Protein 1HPG (pdb70)

B-factor: mean 8.31, std 6.78, range [2.0, 54.05]

Radius of gyration: 14.54 Å; Cα contacts (8 Å, |Δi|>4): 660; chains: 2; bounding box: 40×33×36 Å

CATH classification: 2.40.10.10 (+1 more: 2.40.10.10)

Solvent-accessible surface area: 7205 Å² total; per-residue (Å²): 42,52,0,0,8,24,0,53,6,56,86,44,87,6,0,1,0,5,5,0,23,73,90,78,42,72,18,0,0,0,0,0,24,0,0,65,90,13,45,73,0,11,56,58,98,80,31,97,65,20,0,44,87,83,16,53,30,23,46,73,28,0,23,0,3,0,87,20,67,74,78,49,86,22,59,9,20,0,34,42,70,107,86,63,62,47,83,4,76,50,34,40,86,8,89,92,52,48,77,3,91,0,0,0,22,52,43,108,47,31,67,14,57,1,72,32,62,110,23,67,2,110,11,88,110,15,50,0,105,47,0,5,88,4,48,0,12,9,34,48,12,0,0,0,0,0,0,2,23,46,45,43,0,1,0,0,0,0,0,3,75,40,57,92,72,124,72,14,23,0,0,0,0,8,0,42,54,0,16,87,54,40,54,6,86,21,65,66,52,52,34

Nearest PDB structures (foldseek):
  1hpg-assembly1_A  TM=1.005E+00  e=2.442E-34  Streptomyces griseus
  2ea3-assembly1_A  TM=9.337E-01  e=2.645E-15  Cellulomonas bogoriensis
  2pfe-assembly1_A  TM=9.158E-01  e=1.586E-15  Thermobifida fusca YX
  2oua-assembly2_B  TM=9.294E-01  e=1.108E-14  Nocardiopsis alba
  5mrs-assembly2_B  TM=9.045E-01  e=1.227E-14  Lysobacter sp. XL1

InterPro domains:
  IPR001254 Serine proteases, trypsin domain [PF00089] (8-179)
  IPR001316 Peptidase S1A, streptogrisin [PR00861] (27-41)
  IPR001316 Peptidase S1A, streptogrisin [PR00861] (88-108)
  IPR001316 Peptidase S1A, streptogrisin [PR00861] (109-126)
  IPR001316 Peptidase S1A, streptogrisin [PR00861] (128-151)
  IPR001316 Peptidase S1A, streptogrisin [PR00861] (152-166)
  IPR009003 Peptidase S1, PA clan [SSF50494] (3-183)
  IPR018114 Serine proteases, trypsin family, histidine active site [PS00134] (29-34)
  IPR033116 Serine proteases, trypsin family, serine active site [PS00135] (137-148)

Structure (mmCIF, N/CA/C/O backbone):
data_1HPG
#
_entry.id   1HPG
#
_cell.length_a   77.260
_cell.length_b   36.290
_cell.length_c   51.220
_cell.angle_alpha   90.00
_cell.angle_beta   101.80
_cell.angle_gamma   90.00
#
_symmetry.space_group_name_H-M   'C 1 2 1'
#
loop_
_entity.id
_entity.type
_entity.pdbx_description
1 polymer 'Glutamic acid specific protease'
2 polymer 'BOC-ALA-ALA-PRO-GLU PEPTIDE'
3 water water
#
loop_
_atom_site.group_PDB
_atom_site.id
_atom_site.type_symbol
_atom_site.label_atom_id
_atom_site.label_alt_id
_atom_site.label_comp_id
_atom_site.label_asym_id
_atom_site.label_entity_id
_atom_site.label_seq_id
_atom_site.pdbx_PDB_ins_code
_atom_site.Cartn_x
_atom_site.Cartn_y
_atom_site.Cartn_z
_atom_site.occupancy
_atom_site.B_iso_or_equiv
_atom_site.auth_seq_id
_atom_site.auth_comp_id
_atom_site.auth_asym_id
_atom_site.auth_atom_id
_atom_site.pdbx_PDB_model_num
ATOM 1 N N . VAL A 1 1 ? 11.920 -3.306 15.508 1.00 6.12 16 VAL A N 1
ATOM 2 C CA . VAL A 1 1 ? 12.732 -3.846 14.411 1.00 5.55 16 VAL A CA 1
ATOM 3 C C . VAL A 1 1 ? 13.916 -4.373 15.184 1.00 5.60 16 VAL A C 1
ATOM 4 O O . VAL A 1 1 ? 14.180 -3.924 16.309 1.00 7.77 16 VAL A O 1
ATOM 11 N N . LEU A 1 2 ? 14.545 -5.401 14.692 1.00 5.32 17 LEU A N 1
ATOM 12 C CA . LEU A 1 2 ? 15.718 -5.926 15.336 1.00 5.24 17 LEU A CA 1
ATOM 13 C C . LEU A 1 2 ? 16.872 -5.262 14.637 1.00 5.86 17 LEU A C 1
ATOM 14 O O . LEU A 1 2 ? 16.750 -4.671 13.539 1.00 3.79 17 LEU A O 1
ATOM 19 N N . GLY A 1 3 ? 18.007 -5.344 15.305 1.00 5.68 18 GLY A N 1
ATOM 20 C CA . GLY A 1 3 ? 19.215 -4.809 14.704 1.00 5.12 18 GLY A CA 1
ATOM 21 C C . GLY A 1 3 ? 19.472 -5.502 13.364 1.00 3.40 18 GLY A C 1
ATOM 22 O O . GLY A 1 3 ? 19.198 -6.697 13.272 1.00 4.51 18 GLY A O 1
ATOM 23 N N . GLY A 1 4 ? 19.899 -4.785 12.336 1.00 2.93 19 GLY A N 1
ATOM 24 C CA . GLY A 1 4 ? 20.127 -5.361 11.024 1.00 4.30 19 GLY A CA 1
ATOM 25 C C . GLY A 1 4 ? 18.829 -5.396 10.220 1.00 4.64 19 GLY A C 1
ATOM 26 O O . GLY A 1 4 ? 18.879 -5.682 9.015 1.00 5.59 19 GLY A O 1
ATOM 27 N N . GLY A 1 5 ? 17.676 -5.093 10.815 1.00 5.08 29 GLY A N 1
ATOM 28 C CA . GLY A 1 5 ? 16.391 -5.130 10.147 1.00 4.68 29 GLY A CA 1
ATOM 29 C C . GLY A 1 5 ? 16.103 -3.914 9.291 1.00 4.70 29 GLY A C 1
ATOM 30 O O . GLY A 1 5 ? 16.631 -2.821 9.522 1.00 3.41 29 GLY A O 1
ATOM 31 N N . ALA A 1 6 ? 15.244 -4.092 8.270 1.00 4.39 30 ALA A N 1
ATOM 32 C CA . ALA A 1 6 ? 14.888 -2.990 7.394 1.00 5.09 30 ALA A CA 1
ATOM 33 C C . ALA A 1 6 ? 14.065 -1.878 8.008 1.00 4.57 30 ALA A C 1
ATOM 34 O O . ALA A 1 6 ? 13.185 -2.154 8.822 1.00 3.70 30 ALA A O 1
ATOM 36 N N . ILE A 1 7 ? 14.324 -0.632 7.663 1.00 3.18 31 ILE A N 1
ATOM 37 C CA . ILE A 1 7 ? 13.491 0.477 8.104 1.00 3.22 31 ILE A CA 1
ATOM 38 C C . ILE A 1 7 ? 13.267 1.309 6.829 1.00 4.70 31 ILE A C 1
ATOM 39 O O . ILE A 1 7 ? 14.098 1.315 5.888 1.00 3.05 31 ILE A O 1
ATOM 44 N N . TYR A 1 8 ? 12.142 2.017 6.757 1.00 2.53 32 TYR A N 1
ATOM 45 C CA . TYR A 1 8 ? 11.758 2.767 5.556 1.00 5.02 32 TYR A CA 1
ATOM 46 C C . TYR A 1 8 ? 11.343 4.177 5.889 1.00 6.35 32 TYR A C 1
ATOM 47 O O . TYR A 1 8 ? 10.621 4.386 6.875 1.00 7.49 32 TYR A O 1
ATOM 56 N N . GLY A 1 9 ? 11.829 5.171 5.164 1.00 3.74 33 GLY A N 1
ATOM 57 C CA . GLY A 1 9 ? 11.484 6.560 5.389 1.00 6.82 33 GLY A CA 1
ATOM 58 C C . GLY A 1 9 ? 11.864 7.308 4.131 1.00 8.79 33 GLY A C 1
ATOM 59 O O . GLY A 1 9 ? 12.819 6.926 3.441 1.00 9.20 33 GLY A O 1
ATOM 60 N N . GLY A 1 10 ? 11.111 8.354 3.793 1.00 10.03 34 GLY A N 1
ATOM 61 C CA . GLY A 1 10 ? 11.378 9.142 2.586 1.00 12.44 34 GLY A CA 1
ATOM 62 C C . GLY A 1 10 ? 11.295 8.310 1.296 1.00 14.19 34 GLY A C 1
ATOM 63 O O . GLY A 1 10 ? 11.746 8.706 0.216 1.00 15.53 34 GLY A O 1
ATOM 64 N N . GLY A 1 11 ? 10.616 7.163 1.340 1.00 13.22 39 GLY A N 1
ATOM 65 C CA . GLY A 1 11 ? 10.545 6.265 0.217 1.00 13.36 39 GLY A CA 1
ATOM 66 C C . GLY A 1 11 ? 11.836 5.494 -0.016 1.00 12.73 39 GLY A C 1
ATOM 67 O O . GLY A 1 11 ? 11.987 4.955 -1.111 1.00 13.22 39 GLY A O 1
ATOM 68 N N . SER A 1 12 ? 12.736 5.422 0.950 1.00 11.68 40 SER A N 1
ATOM 69 C CA . SER A 1 12 ? 13.972 4.677 0.865 1.00 11.41 40 SER A CA 1
ATOM 70 C C . SER A 1 12 ? 14.020 3.624 1.958 1.00 10.11 40 SER A C 1
ATOM 71 O O . SER A 1 12 ? 13.390 3.766 3.009 1.00 11.80 40 SER A O 1
ATOM 74 N N . ARG A 1 13 ? 14.812 2.582 1.699 1.00 8.30 41 ARG A N 1
ATOM 75 C CA . ARG A 1 13 ? 15.079 1.546 2.661 1.00 6.98 41 ARG A CA 1
ATOM 76 C C . ARG A 1 13 ? 16.454 1.722 3.292 1.00 6.09 41 ARG A C 1
ATOM 77 O O . ARG A 1 13 ? 17.445 1.891 2.598 1.00 8.37 41 ARG A O 1
ATOM 85 N N . CYS A 1 14 ? 16.517 1.697 4.611 1.00 5.05 42 CYS A N 1
ATOM 86 C CA . CYS A 1 14 ? 17.792 1.598 5.309 1.00 4.25 42 CYS A CA 1
ATOM 87 C C . CYS A 1 14 ? 17.704 0.405 6.256 1.00 4.80 42 CYS A C 1
ATOM 88 O O . CYS A 1 14 ? 16.775 -0.405 6.178 1.00 3.30 42 CYS A O 1
ATOM 91 N N . SER A 1 15 ? 18.613 0.261 7.234 1.00 3.38 43 SER A N 1
ATOM 92 C CA . SER A 1 15 ? 18.606 -0.814 8.218 1.00 2.30 43 SER A CA 1
ATOM 93 C C . SER A 1 15 ? 18.854 -0.172 9.576 1.00 2.37 43 SER A C 1
ATOM 94 O O . SER A 1 15 ? 19.415 0.929 9.654 1.00 2.00 43 SER A O 1
ATOM 97 N N . ALA A 1 16 ? 18.313 -0.787 10.633 1.00 2.00 44 ALA A N 1
ATOM 98 C CA . ALA A 1 16 ? 18.582 -0.342 12.003 1.00 2.00 44 ALA A CA 1
ATOM 99 C C . ALA A 1 16 ? 19.868 -1.026 12.498 1.00 2.00 44 ALA A C 1
ATOM 100 O O . ALA A 1 16 ? 20.190 -2.115 12.008 1.00 3.63 44 ALA A O 1
ATOM 102 N N . ALA A 1 17 ? 20.597 -0.398 13.423 1.00 2.00 45 ALA A N 1
ATOM 103 C CA . ALA A 1 17 ? 21.798 -0.981 14.008 1.00 2.00 45 ALA A CA 1
ATOM 104 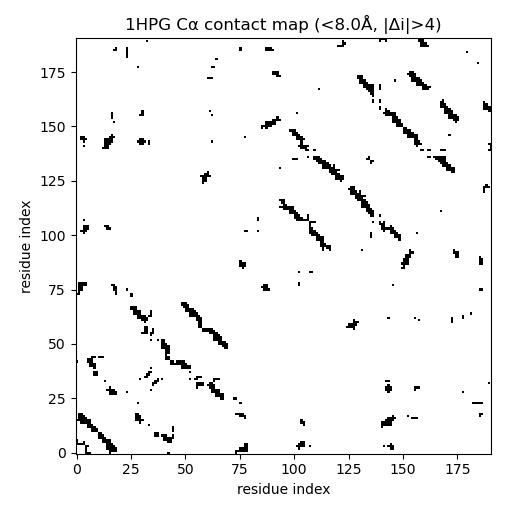C C . ALA A 1 17 ? 21.461 -1.702 15.291 1.00 2.00 45 ALA A C 1
ATOM 105 O O . ALA A 1 17 ? 21.527 -2.934 15.319 1.00 2.84 45 ALA A O 1
ATOM 107 N N . PHE A 1 18 ? 21.056 -0.986 16.339 1.00 2.00 46 PHE A N 1
ATOM 108 C CA . PHE A 1 18 ? 20.847 -1.603 17.635 1.00 2.05 46 PHE A CA 1
ATOM 109 C C . PHE A 1 18 ? 19.693 -0.871 18.318 1.00 2.00 46 PHE A C 1
ATOM 110 O O . PHE A 1 18 ? 19.563 0.337 18.162 1.00 3.54 46 PHE A O 1
ATOM 118 N N . ASN A 1 19 ? 18.899 -1.639 19.077 1.00 2.05 47 ASN A N 1
ATOM 119 C CA . ASN A 1 19 ? 17.927 -1.082 19.993 1.00 2.00 47 ASN A CA 1
ATOM 120 C C . ASN A 1 19 ? 18.670 -0.563 21.226 1.00 2.68 47 ASN A C 1
ATOM 121 O O . ASN A 1 19 ? 19.542 -1.250 21.777 1.00 4.17 47 ASN A O 1
ATOM 126 N N . VAL A 1 20 ? 18.346 0.629 21.681 1.00 2.00 48 VAL A N 1
ATOM 127 C CA . VAL A 1 20 ? 19.056 1.299 22.781 1.00 2.57 48 VAL A CA 1
ATOM 128 C C . VAL A 1 20 ? 18.020 1.876 23.732 1.00 3.86 48 VAL A C 1
ATOM 129 O O . VAL A 1 20 ? 16.829 1.912 23.388 1.00 2.39 48 VAL A O 1
ATOM 133 N N . THR A 1 21 A 18.424 2.332 24.920 1.00 4.55 48 THR A N 1
ATOM 134 C CA . THR A 1 21 A 17.495 2.809 25.947 1.00 4.82 48 THR A CA 1
ATOM 135 C C . THR A 1 21 A 18.135 3.910 26.775 1.00 3.89 48 THR A C 1
ATOM 136 O O . THR A 1 21 A 19.367 4.064 26.891 1.00 5.11 48 THR A O 1
ATOM 140 N N . LYS A 1 22 B 17.246 4.778 27.232 1.00 3.89 48 LYS A N 1
ATOM 141 C CA . LYS A 1 22 B 17.530 5.761 28.283 1.00 3.74 48 LYS A CA 1
ATOM 142 C C . LYS A 1 22 B 16.204 6.118 28.933 1.00 4.41 48 LYS A C 1
ATOM 143 O O . LYS A 1 22 B 15.142 6.045 28.306 1.00 4.47 48 LYS A O 1
ATOM 149 N N . GLY A 1 23 C 16.208 6.405 30.232 1.00 4.33 48 GLY A N 1
ATOM 150 C CA . GLY A 1 23 C 14.984 6.811 30.943 1.00 3.98 48 GLY A CA 1
ATOM 151 C C . GLY A 1 23 C 13.831 5.828 30.861 1.00 4.36 48 GLY A C 1
ATOM 152 O O . GLY A 1 23 C 12.673 6.234 30.930 1.00 3.65 48 GLY A O 1
ATOM 153 N N . GLY A 1 24 D 14.142 4.544 30.684 1.00 4.12 48 GLY A N 1
ATOM 154 C CA . GLY A 1 24 D 13.125 3.533 30.548 1.00 5.71 48 GLY A CA 1
ATOM 155 C C . GLY A 1 24 D 12.432 3.555 29.190 1.00 6.64 48 GLY A C 1
ATOM 156 O O . GLY A 1 24 D 11.468 2.805 29.062 1.00 9.11 48 GLY A O 1
ATOM 157 N N . ALA A 1 25 ? 12.854 4.377 28.209 1.00 5.87 49 ALA A N 1
ATOM 158 C CA . ALA A 1 25 ? 12.251 4.423 26.881 1.00 5.11 49 ALA A CA 1
ATOM 159 C C . ALA A 1 25 ? 13.137 3.704 25.867 1.00 5.15 49 ALA A C 1
ATOM 160 O O . ALA A 1 25 ? 14.350 3.552 26.104 1.00 2.46 49 ALA A O 1
ATOM 162 N N . ARG A 1 26 ? 12.581 3.272 24.732 1.00 4.31 50 ARG A N 1
ATOM 163 C CA . ARG A 1 26 ? 13.307 2.466 23.726 1.00 4.84 50 ARG A CA 1
ATOM 164 C C . ARG A 1 26 ? 13.548 3.273 22.486 1.00 3.70 50 ARG A C 1
ATOM 165 O O . ARG A 1 26 ? 12.699 4.050 22.044 1.00 2.28 50 ARG A O 1
ATOM 173 N N . TYR A 1 27 ? 14.732 3.134 21.882 1.00 3.07 51 TYR A N 1
ATOM 174 C CA . TYR A 1 27 ? 15.093 3.892 20.680 1.00 4.03 51 TYR A CA 1
ATOM 175 C C . TYR A 1 27 ? 15.875 2.947 19.787 1.00 3.30 51 TYR A C 1
ATOM 176 O O . TYR A 1 27 ? 16.274 1.873 20.243 1.00 2.00 51 TYR A O 1
ATOM 185 N N . PHE A 1 28 ? 16.107 3.234 18.520 1.00 2.86 52 PHE A N 1
ATOM 186 C CA . PHE A 1 28 ? 17.104 2.469 17.777 1.00 3.66 52 PHE A CA 1
ATOM 187 C C . PHE A 1 28 ? 18.024 3.497 17.114 1.00 3.16 52 PHE A C 1
ATOM 188 O O . PHE A 1 28 ? 17.648 4.649 16.827 1.00 2.44 52 PHE A O 1
ATOM 196 N N . VAL A 1 29 ? 19.302 3.154 17.031 1.00 2.35 53 VAL A N 1
ATOM 197 C CA . VAL A 1 29 ? 20.270 4.001 16.332 1.00 2.00 53 VAL A CA 1
ATOM 198 C C . VAL A 1 29 ? 20.476 3.420 14.906 1.00 2.10 53 VAL A C 1
ATOM 199 O O . VAL A 1 29 ? 20.263 2.217 14.682 1.00 3.00 53 VAL A O 1
ATOM 206 N N . THR A 1 30 ? 20.851 4.262 13.946 1.00 2.00 54 THR A N 1
ATOM 207 C CA . THR A 1 30 ? 21.014 3.913 12.529 1.00 2.00 54 THR A CA 1
ATOM 208 C C . THR A 1 30 ? 21.988 4.953 11.961 1.00 2.21 54 THR A C 1
ATOM 209 O O . THR A 1 30 ? 22.593 5.758 12.682 1.00 2.00 54 THR A O 1
ATOM 213 N N . ALA A 1 31 ? 22.188 4.932 10.635 1.00 2.00 55 ALA A N 1
ATOM 214 C CA . ALA A 1 31 ? 23.075 5.868 9.979 1.00 4.51 55 ALA A CA 1
ATOM 215 C C . ALA A 1 31 ? 22.476 7.274 9.864 1.00 4.13 55 ALA A C 1
ATOM 216 O O . ALA A 1 31 ? 21.304 7.446 9.517 1.00 2.76 55 ALA A O 1
ATOM 218 N N . GLY A 1 32 ? 23.309 8.303 10.069 1.00 2.88 56 GLY A N 1
ATOM 219 C CA . GLY A 1 32 ? 22.927 9.706 9.916 1.00 2.30 56 GLY A CA 1
ATOM 220 C C . GLY A 1 32 ? 22.507 10.048 8.512 1.00 2.43 56 GLY A C 1
ATOM 221 O O . GLY A 1 32 ? 21.594 10.824 8.321 1.00 4.49 56 GLY A O 1
ATOM 222 N N . HIS A 1 33 ? 23.110 9.446 7.485 1.00 3.90 57 HIS A N 1
ATOM 223 C CA . HIS A 1 33 ? 22.683 9.791 6.118 1.00 3.73 57 HIS A CA 1
ATOM 224 C C . HIS A 1 33 ? 21.283 9.189 5.888 1.00 4.32 57 HIS A C 1
ATOM 225 O O . HIS A 1 33 ? 20.638 9.600 4.941 1.00 4.00 57 HIS A O 1
ATOM 232 N N . CYS A 1 34 ? 20.834 8.199 6.690 1.00 2.54 58 CYS A N 1
ATOM 233 C CA . CYS A 1 34 ? 19.472 7.723 6.623 1.00 4.23 58 CYS A CA 1
ATOM 234 C C . CYS A 1 34 ? 18.570 8.677 7.421 1.00 3.52 58 CYS A C 1
ATOM 235 O O . CYS A 1 34 ? 17.622 9.203 6.830 1.00 4.36 58 CYS A O 1
ATOM 238 N N . THR A 1 35 ? 18.808 9.019 8.696 1.00 3.01 59 THR A N 1
ATOM 239 C CA . THR A 1 35 ? 17.874 9.897 9.420 1.00 3.82 59 THR A CA 1
ATOM 240 C C . THR A 1 35 ? 17.850 11.293 8.847 1.00 4.48 59 THR A C 1
ATOM 241 O O . THR A 1 35 ? 16.840 11.975 8.982 1.00 6.10 59 THR A O 1
ATOM 245 N N . ASN A 1 36 ? 18.893 11.774 8.154 1.00 3.32 62 ASN A N 1
ATOM 246 C CA . ASN A 1 36 ? 18.775 13.043 7.434 1.00 4.58 62 ASN A CA 1
ATOM 247 C C . ASN A 1 36 ? 17.613 13.076 6.435 1.00 4.59 62 ASN A C 1
ATOM 248 O O . ASN A 1 36 ? 17.121 14.166 6.150 1.00 6.88 62 ASN A O 1
ATOM 253 N N . ILE A 1 37 ? 17.148 11.946 5.872 1.00 4.60 63 ILE A N 1
ATOM 254 C CA . ILE A 1 37 ? 16.128 11.965 4.807 1.00 5.46 63 ILE A CA 1
ATOM 255 C C . ILE A 1 37 ? 14.708 12.137 5.335 1.00 7.31 63 ILE A C 1
ATOM 256 O O . ILE A 1 37 ? 13.873 12.725 4.606 1.00 8.16 63 ILE A O 1
ATOM 265 N N . SER A 1 38 ? 14.416 11.645 6.551 1.00 7.17 64 SER A N 1
ATOM 266 C CA . SER A 1 38 ? 13.045 11.647 7.057 1.00 9.70 64 SER A CA 1
ATOM 267 C C . SER A 1 38 ? 12.916 11.621 8.569 1.00 10.22 64 SER A C 1
ATOM 268 O O . SER A 1 38 ? 13.678 10.977 9.284 1.00 10.08 64 SER A O 1
ATOM 271 N N . ALA A 1 39 ? 11.833 12.267 9.010 1.00 10.55 65 ALA A N 1
ATOM 272 C CA . ALA A 1 39 ? 11.477 12.241 10.414 1.00 10.44 65 ALA A CA 1
ATOM 273 C C . ALA A 1 39 ? 10.687 11.005 10.796 1.00 10.95 65 ALA A C 1
ATOM 274 O O . ALA A 1 39 ? 10.786 10.571 11.934 1.00 12.44 65 ALA A O 1
ATOM 276 N N . ASN A 1 40 A 9.927 10.369 9.911 1.00 8.94 65 ASN A N 1
ATOM 277 C CA . ASN A 1 40 A 9.043 9.255 10.277 1.00 8.44 65 ASN A CA 1
ATOM 278 C C . ASN A 1 40 A 9.579 7.987 9.654 1.00 8.33 65 ASN A C 1
ATOM 279 O O . ASN A 1 40 A 10.012 7.997 8.491 1.00 10.63 65 ASN A O 1
ATOM 288 N N . TRP A 1 41 ? 9.607 6.864 10.366 1.00 5.84 66 TRP A N 1
ATOM 289 C CA . TRP A 1 41 ? 10.196 5.616 9.894 1.00 5.90 66 TRP A CA 1
ATOM 290 C C . TRP A 1 41 ? 9.210 4.497 10.151 1.00 5.68 66 TRP A C 1
ATOM 291 O O . TRP A 1 41 ? 8.586 4.465 11.218 1.00 5.51 66 TRP A O 1
ATOM 302 N N . SER A 1 42 ? 9.100 3.559 9.196 1.00 5.16 67 SER A N 1
ATOM 303 C CA . SER A 1 42 ? 8.156 2.446 9.201 1.00 6.77 67 SER A CA 1
ATOM 304 C C . SER A 1 42 ? 8.920 1.144 9.027 1.00 6.81 67 SER A C 1
ATOM 305 O O . SER A 1 42 ? 10.093 1.167 8.640 1.00 9.16 67 SER A O 1
ATOM 310 N N . ALA A 1 43 ? 8.355 -0.018 9.357 1.00 7.83 68 ALA A N 1
ATOM 311 C CA . ALA A 1 43 ? 9.074 -1.256 9.121 1.00 7.22 68 ALA A CA 1
ATOM 312 C C . ALA A 1 43 ? 8.689 -1.906 7.785 1.00 8.41 68 ALA A C 1
ATOM 313 O O . ALA A 1 43 ? 9.185 -2.996 7.498 1.00 8.73 68 ALA A O 1
ATOM 315 N N . SER A 1 44 ? 7.857 -1.322 6.914 1.00 7.78 78 SER A N 1
ATOM 316 C CA . SER A 1 44 ? 7.650 -1.797 5.546 1.00 7.82 78 SER A CA 1
ATOM 317 C C . SER A 1 44 ? 7.431 -0.531 4.728 1.00 7.71 78 SER A C 1
ATOM 318 O O . SER A 1 44 ? 7.170 0.533 5.309 1.00 7.93 78 SER A O 1
ATOM 321 N N A SER A 1 45 ? 7.587 -0.570 3.397 0.50 7.21 79 SER A N 1
ATOM 322 N N B SER A 1 45 ? 7.566 -0.648 3.407 0.50 8.10 79 SER A N 1
ATOM 323 C CA A SER A 1 45 ? 7.493 0.606 2.536 0.50 7.76 79 SER A CA 1
ATOM 324 C CA B SER A 1 45 ? 7.190 0.451 2.546 0.50 9.59 79 SER A CA 1
ATOM 325 C C A SER A 1 45 ? 6.315 1.564 2.749 0.50 8.32 79 SER A C 1
ATOM 326 C C B SER A 1 45 ? 5.677 0.588 2.694 0.50 9.87 79 SER A C 1
ATOM 327 O O A SER A 1 45 ? 6.515 2.780 2.767 0.50 8.46 79 SER A O 1
ATOM 328 O O B SER A 1 45 ? 4.908 -0.384 2.663 0.50 10.79 79 SER A O 1
ATOM 333 N N A GLY A 1 46 ? 5.089 1.050 2.892 0.50 9.55 80 GLY A N 1
ATOM 334 N N B GLY A 1 46 ? 5.250 1.825 2.940 0.50 9.77 80 GLY A N 1
ATOM 335 C CA A GLY A 1 46 ? 3.944 1.914 3.121 0.50 9.97 80 GLY A CA 1
ATOM 336 C CA B GLY A 1 46 ? 3.835 2.075 3.118 0.50 10.31 80 GLY A CA 1
ATOM 337 C C . GLY A 1 46 ? 3.278 1.511 4.421 1.00 10.41 80 GLY A C 1
ATOM 338 O O . GLY A 1 46 ? 2.055 1.542 4.565 1.00 9.57 80 GLY A O 1
ATOM 339 N N . GLY A 1 47 ? 4.072 1.077 5.401 1.00 10.90 81 GLY A N 1
ATOM 340 C CA . GLY A 1 47 ? 3.563 0.592 6.684 1.00 12.05 81 GLY A CA 1
ATOM 341 C C . GLY A 1 47 ? 3.321 1.733 7.669 1.00 12.11 81 GLY A C 1
ATOM 342 O O . GLY A 1 47 ? 3.569 2.907 7.376 1.00 13.67 81 GLY A O 1
ATOM 343 N N . SER A 1 48 ? 2.819 1.419 8.869 1.00 12.54 82 SER A N 1
ATOM 344 C CA . SER A 1 48 ? 2.529 2.473 9.848 1.00 11.84 82 SER A CA 1
ATOM 345 C C . SER A 1 48 ? 3.844 2.963 10.470 1.00 10.04 82 SER A C 1
ATOM 346 O O . SER A 1 48 ? 4.842 2.243 10.472 1.00 10.18 82 SER A O 1
ATOM 351 N N . VAL A 1 49 ? 3.910 4.178 10.984 1.00 9.64 84 VAL A N 1
ATOM 352 C CA . VAL A 1 49 ? 5.135 4.689 11.590 1.00 9.32 84 VAL A CA 1
ATOM 353 C C . VAL A 1 49 ? 5.402 3.957 12.923 1.00 9.65 84 VAL A C 1
ATOM 354 O O . VAL A 1 49 ? 4.534 3.849 13.805 1.00 10.06 84 VAL A O 1
ATOM 358 N N . VAL A 1 50 ? 6.613 3.411 13.043 1.00 6.80 85 VAL A N 1
ATOM 359 C CA . VAL A 1 50 ? 7.067 2.796 14.277 1.00 7.88 85 VAL A CA 1
ATOM 360 C C . VAL A 1 50 ? 7.875 3.783 15.130 1.00 6.17 85 VAL A C 1
ATOM 361 O O . VAL A 1 50 ? 7.966 3.611 16.365 1.00 5.29 85 VAL A O 1
ATOM 365 N N . GLY A 1 51 ? 8.512 4.809 14.552 1.00 4.63 86 GLY A N 1
ATOM 366 C CA . GLY A 1 51 ? 9.300 5.756 15.322 1.00 3.87 86 GLY A CA 1
ATOM 367 C C . GLY A 1 51 ? 9.531 7.059 14.579 1.00 3.87 86 GLY A C 1
ATOM 368 O O . GLY A 1 51 ? 9.345 7.140 13.362 1.00 3.63 86 GLY A O 1
ATOM 369 N N . VAL A 1 52 ? 9.965 8.064 15.328 1.00 3.78 87 VAL A N 1
ATOM 370 C CA . VAL A 1 52 ? 10.255 9.392 14.777 1.00 3.69 87 VAL A CA 1
ATOM 371 C C . VAL A 1 52 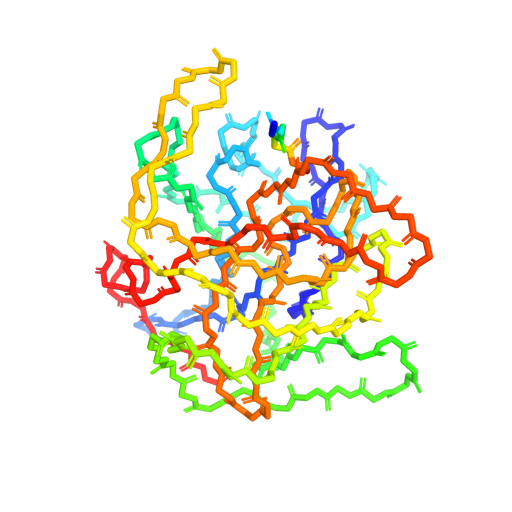? 11.713 9.727 15.164 1.00 3.83 87 VAL A C 1
ATOM 372 O O . VAL A 1 52 ? 12.229 9.333 16.226 1.00 4.43 87 VAL A O 1
ATOM 379 N N . ARG A 1 53 ? 12.392 10.414 14.243 1.00 2.72 88 ARG A N 1
ATOM 380 C CA . ARG A 1 53 ? 13.748 10.869 14.428 1.00 2.56 88 ARG A CA 1
ATOM 381 C C . ARG A 1 53 ? 13.880 11.817 15.625 1.00 4.13 88 ARG A C 1
ATOM 382 O O . ARG A 1 53 ? 13.069 12.727 15.769 1.00 5.74 88 ARG A O 1
ATOM 390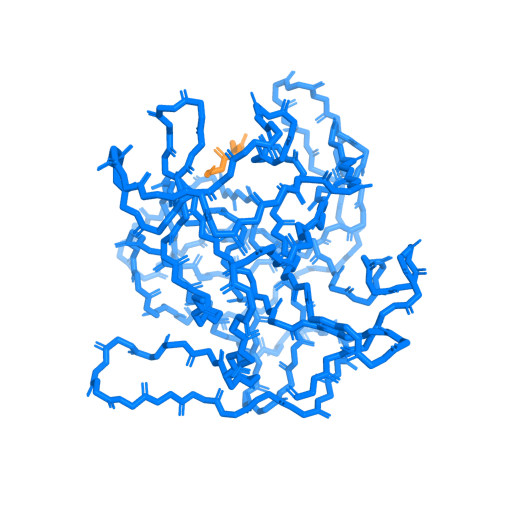 N N . GLU A 1 54 ? 14.911 11.598 16.457 1.00 5.17 89 GLU A N 1
ATOM 391 C CA . GLU A 1 54 ? 15.286 12.498 17.531 1.00 7.00 89 GLU A CA 1
ATOM 392 C C . GLU A 1 54 ? 16.646 13.137 17.326 1.00 6.73 89 GLU A C 1
ATOM 393 O O . GLU A 1 54 ? 16.965 14.098 18.031 1.00 8.25 89 GLU A O 1
ATOM 399 N N . GLY A 1 55 ? 17.479 12.649 16.413 1.00 5.42 90 GLY A N 1
ATOM 400 C CA . GLY A 1 55 ? 18.745 13.319 16.158 1.00 7.04 90 GLY A CA 1
ATOM 401 C C . GLY A 1 55 ? 19.426 12.710 14.960 1.00 5.47 90 GLY A C 1
ATOM 402 O O . GLY A 1 55 ? 19.128 11.553 14.604 1.00 5.76 90 GLY A O 1
ATOM 403 N N . THR A 1 56 ? 20.326 13.425 14.302 1.00 5.57 91 THR A N 1
ATOM 404 C CA . THR A 1 56 ? 21.006 12.920 13.126 1.00 5.20 91 THR A CA 1
ATOM 405 C C . THR A 1 56 ? 22.273 13.729 12.967 1.00 5.66 91 THR A C 1
ATOM 406 O O . THR A 1 56 ? 22.329 14.887 13.406 1.00 6.50 91 THR A O 1
ATOM 410 N N . SER A 1 57 ? 23.313 13.086 12.437 1.00 5.93 93 SER A N 1
ATOM 411 C CA . SER A 1 57 ? 24.555 13.741 12.173 1.00 6.39 93 SER A CA 1
ATOM 412 C C . SER A 1 57 ? 25.222 13.024 11.003 1.00 5.06 93 SER A C 1
ATOM 413 O O . SER A 1 57 ? 25.649 11.866 11.114 1.00 6.48 93 SER A O 1
ATOM 416 N N . PHE A 1 58 ? 25.267 13.729 9.878 1.00 4.70 94 PHE A N 1
ATOM 417 C CA . PHE A 1 58 ? 25.927 13.288 8.649 1.00 5.03 94 PHE A CA 1
ATOM 418 C C . PHE A 1 58 ? 26.055 14.512 7.730 1.00 6.93 94 PHE A C 1
ATOM 419 O O . PHE A 1 58 ? 25.047 15.229 7.599 1.00 7.29 94 PHE A O 1
ATOM 427 N N . PRO A 1 59 ? 27.195 14.807 7.067 1.00 6.93 99 PRO A N 1
ATOM 428 C CA . PRO A 1 59 ? 28.493 14.126 7.204 1.00 7.10 99 PRO A CA 1
ATOM 429 C C . PRO A 1 59 ? 29.219 14.458 8.527 1.00 7.19 99 PRO A C 1
ATOM 430 O O . PRO A 1 59 ? 28.549 14.777 9.503 1.00 7.85 99 PRO A O 1
ATOM 434 N N . THR A 1 60 ? 30.559 14.407 8.616 1.00 6.41 100 THR A N 1
ATOM 435 C CA . THR A 1 60 ? 31.402 14.578 9.807 1.00 7.37 100 THR A CA 1
ATOM 436 C C . THR A 1 60 ? 31.291 13.302 10.619 1.00 7.46 100 THR A C 1
ATOM 437 O O . THR A 1 60 ? 32.316 12.649 10.814 1.00 6.53 100 THR A O 1
ATOM 441 N N . ASN A 1 61 ? 30.097 12.887 11.020 1.00 7.91 101 ASN A N 1
ATOM 442 C CA . ASN A 1 61 ? 29.833 11.600 11.680 1.00 6.80 101 ASN A CA 1
ATOM 443 C C . ASN A 1 61 ? 28.864 10.897 10.762 1.00 5.71 101 ASN A C 1
ATOM 444 O O . ASN A 1 61 ? 28.53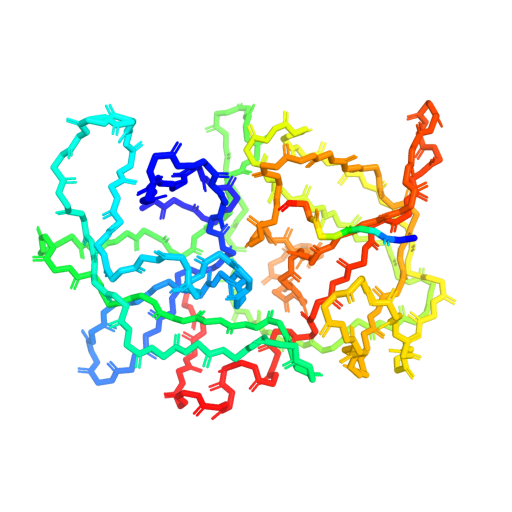5 11.427 9.701 1.00 6.21 101 ASN A O 1
ATOM 449 N N . ASP A 1 62 ? 28.440 9.680 11.079 1.00 4.40 102 ASP A N 1
ATOM 450 C CA . ASP A 1 62 ? 27.313 9.107 10.371 1.00 5.13 102 ASP A CA 1
ATOM 451 C C . ASP A 1 62 ? 26.458 8.324 11.378 1.00 4.10 102 ASP A C 1
ATOM 452 O O . ASP A 1 62 ? 26.445 7.080 11.409 1.00 5.32 102 ASP A O 1
ATOM 457 N N . TYR A 1 63 ? 25.686 9.005 12.215 1.00 3.62 103 TYR A N 1
ATOM 458 C CA . TYR A 1 63 ? 24.791 8.281 13.126 1.00 2.92 103 TYR A CA 1
ATOM 459 C C . TYR A 1 63 ? 23.524 9.100 13.322 1.00 2.24 103 TYR A C 1
ATOM 460 O O . TYR A 1 63 ? 23.488 10.293 12.965 1.00 2.50 103 TYR A O 1
ATOM 469 N N . GLY A 1 64 ? 22.482 8.453 13.798 1.00 2.57 104 GLY A N 1
ATOM 470 C CA . GLY A 1 64 ? 21.224 9.086 14.093 1.00 2.30 104 GLY A CA 1
ATOM 471 C C . GLY A 1 64 ? 20.450 8.164 15.012 1.00 3.56 104 GLY A C 1
ATOM 472 O O . GLY A 1 64 ? 20.777 6.991 15.152 1.00 4.07 104 GLY A O 1
ATOM 473 N N . ILE A 1 65 ? 19.395 8.673 15.619 1.00 2.00 105 ILE A N 1
ATOM 474 C CA . ILE A 1 65 ? 18.590 7.912 16.569 1.00 2.48 105 ILE A CA 1
ATOM 475 C C . ILE A 1 65 ? 17.114 8.213 16.319 1.00 2.23 105 ILE A C 1
ATOM 476 O O . ILE A 1 65 ? 16.767 9.359 15.977 1.00 3.71 105 ILE A O 1
ATOM 481 N N . VAL A 1 66 ? 16.318 7.143 16.447 1.00 2.00 106 VAL A N 1
ATOM 482 C CA . VAL A 1 66 ? 14.890 7.179 16.231 1.00 3.04 106 VAL A CA 1
ATOM 483 C C . VAL A 1 66 ? 14.222 6.689 17.523 1.00 3.91 106 VAL A C 1
ATOM 484 O O . VAL A 1 66 ? 14.583 5.646 18.056 1.00 2.00 106 VAL A O 1
ATOM 488 N N . ARG A 1 67 ? 13.281 7.461 18.062 1.00 3.01 107 ARG A N 1
ATOM 489 C CA . ARG A 1 67 ? 12.515 7.084 19.250 1.00 4.82 107 ARG A CA 1
ATOM 490 C C . ARG A 1 67 ? 11.324 6.222 18.802 1.00 4.76 107 ARG A C 1
ATOM 491 O O . ARG A 1 67 ? 10.592 6.598 17.865 1.00 8.02 107 ARG A O 1
ATOM 499 N N . TYR A 1 68 ? 11.105 5.048 19.389 1.00 3.12 108 TYR A N 1
ATOM 500 C CA . TYR A 1 68 ? 9.916 4.255 19.096 1.00 4.04 108 TYR A CA 1
ATOM 501 C C . TYR A 1 68 ? 8.703 4.979 19.663 1.00 4.40 108 TYR A C 1
ATOM 502 O O . TYR A 1 68 ? 8.722 5.519 20.790 1.00 4.71 108 TYR A O 1
ATOM 511 N N . THR A 1 69 ? 7.650 5.018 18.843 1.00 5.05 109 THR A N 1
ATOM 512 C CA . THR A 1 69 ? 6.420 5.721 19.212 1.00 7.22 109 THR A CA 1
ATOM 513 C C . THR A 1 69 ? 5.225 4.796 19.124 1.00 9.07 109 THR A C 1
ATOM 514 O O . THR A 1 69 ? 4.109 5.216 19.419 1.00 10.06 109 THR A O 1
ATOM 518 N N . ASP A 1 70 ? 5.401 3.529 18.746 1.00 9.85 110 ASP A N 1
ATOM 519 C CA . ASP A 1 70 ? 4.268 2.615 18.628 1.00 12.45 110 ASP A CA 1
ATOM 520 C C . ASP A 1 70 ? 3.963 1.773 19.878 1.00 14.15 110 ASP A C 1
ATOM 521 O O . ASP A 1 70 ? 3.233 0.786 19.830 1.00 15.21 110 ASP A O 1
ATOM 526 N N . GLY A 1 71 ? 4.587 2.130 20.993 1.00 14.79 111 GLY A N 1
ATOM 527 C CA . GLY A 1 71 ? 4.447 1.432 22.274 1.00 15.49 111 GLY A CA 1
ATOM 528 C C . GLY A 1 71 ? 5.173 0.079 22.375 1.00 15.64 111 GLY A C 1
ATOM 529 O O . GLY A 1 71 ? 5.046 -0.592 23.400 1.00 15.34 111 GLY A O 1
ATOM 530 N N . SER A 1 72 ? 5.977 -0.370 21.392 1.00 15.23 112 SER A N 1
ATOM 531 C CA . SER A 1 72 ? 6.637 -1.669 21.455 1.00 13.89 112 SER A CA 1
ATOM 532 C C . SER A 1 72 ? 7.868 -1.677 22.363 1.00 13.74 112 SER A C 1
ATOM 533 O O . SER A 1 72 ? 8.465 -0.647 22.665 1.00 14.22 112 SER A O 1
ATOM 536 N N . SER A 1 73 ? 8.307 -2.852 22.768 1.00 12.78 113 SER A N 1
ATOM 537 C CA . SER A 1 73 ? 9.489 -2.974 23.570 1.00 13.08 113 SER A CA 1
ATOM 538 C C . SER A 1 73 ? 10.217 -4.133 22.875 1.00 10.04 113 SER A C 1
ATOM 539 O O . SER A 1 73 ? 9.942 -5.291 23.169 1.00 11.77 113 SER A O 1
ATOM 542 N N . PRO A 1 74 ? 10.987 -3.864 21.815 1.00 8.84 114 PRO A N 1
ATOM 543 C CA . PRO A 1 74 ? 11.682 -4.875 21.048 1.00 6.62 114 PRO A CA 1
ATOM 544 C C . PRO A 1 74 ? 12.824 -5.486 21.836 1.00 6.05 114 PRO A C 1
ATOM 545 O O . PRO A 1 74 ? 13.338 -4.888 22.771 1.00 6.88 114 PRO A O 1
ATOM 549 N N . ALA A 1 75 ? 13.229 -6.702 21.507 1.00 4.46 115 ALA A N 1
ATOM 550 C CA . ALA A 1 75 ? 14.364 -7.306 22.184 1.00 4.62 115 ALA A CA 1
ATOM 551 C C . ALA A 1 75 ? 15.618 -6.585 21.674 1.00 4.39 115 ALA A C 1
ATOM 552 O O . ALA A 1 75 ? 15.690 -6.081 20.541 1.00 3.94 115 ALA A O 1
ATOM 554 N N . GLY A 1 76 ? 16.646 -6.511 22.503 1.00 2.61 116 GLY A N 1
ATOM 555 C CA . GLY A 1 76 ? 17.927 -5.927 22.155 1.00 3.22 116 GLY A CA 1
ATOM 556 C C . GLY A 1 76 ? 18.761 -6.946 21.402 1.00 3.05 116 GLY A C 1
ATOM 557 O O . GLY A 1 76 ? 19.756 -7.447 21.875 1.00 3.91 116 GLY A O 1
ATOM 558 N N . THR A 1 77 ? 18.339 -7.414 20.212 1.00 2.48 117 THR A N 1
ATOM 559 C CA . THR A 1 77 ? 19.104 -8.437 19.510 1.00 2.00 117 THR A CA 1
ATOM 560 C C . THR A 1 77 ? 19.368 -7.998 18.058 1.00 2.00 117 THR A C 1
ATOM 561 O O . THR A 1 77 ? 18.785 -7.004 17.591 1.00 2.98 117 THR A O 1
ATOM 565 N N . VAL A 1 78 ? 20.247 -8.708 17.354 1.00 2.00 118 VAL A N 1
ATOM 566 C CA . VAL A 1 78 ? 20.527 -8.449 15.958 1.00 2.23 118 VAL A CA 1
ATOM 567 C C . VAL A 1 78 ? 20.034 -9.654 15.156 1.00 2.32 118 VAL A C 1
ATOM 568 O O . VAL A 1 78 ? 20.322 -10.812 15.496 1.00 2.00 118 VAL A O 1
ATOM 572 N N . ASP A 1 79 ? 19.288 -9.404 14.071 1.00 2.00 119 ASP A N 1
ATOM 573 C CA . ASP A 1 79 ? 18.781 -10.463 13.229 1.00 3.98 119 ASP A CA 1
ATOM 574 C C . ASP A 1 79 ? 19.902 -11.178 12.453 1.00 4.75 119 ASP A C 1
ATOM 575 O O . ASP A 1 79 ? 20.659 -10.524 11.720 1.00 5.15 119 ASP A O 1
ATOM 580 N N . LEU A 1 80 ? 19.959 -12.515 12.579 1.00 4.61 120 LEU A N 1
ATOM 581 C CA . LEU A 1 80 ? 20.927 -13.296 11.828 1.00 6.50 120 LEU A CA 1
ATOM 582 C C . LEU A 1 80 ? 20.358 -13.901 10.553 1.00 6.83 120 LEU A C 1
ATOM 583 O O . LEU A 1 80 ? 21.006 -14.638 9.812 1.00 7.14 120 LEU A O 1
ATOM 588 N N . TYR A 1 81 A 19.135 -13.480 10.241 1.00 7.58 120 TYR A N 1
ATOM 589 C CA . TYR A 1 81 A 18.419 -13.850 9.034 1.00 8.61 120 TYR A CA 1
ATOM 590 C C . TYR A 1 81 A 18.360 -15.361 8.779 1.00 9.34 120 TYR A C 1
ATOM 591 O O . TYR A 1 81 A 18.363 -15.824 7.644 1.00 11.30 120 TYR A O 1
ATOM 600 N N . ASN A 1 82 B 18.228 -16.191 9.807 1.00 9.18 120 ASN A N 1
ATOM 601 C CA . ASN A 1 82 B 18.221 -17.649 9.656 1.00 7.62 120 ASN A CA 1
ATOM 602 C C . ASN A 1 82 B 17.292 -18.253 10.689 1.00 7.20 120 ASN A C 1
ATOM 603 O O . ASN A 1 82 B 17.368 -19.437 11.036 1.00 8.73 120 ASN A O 1
ATOM 608 N N . GLY A 1 83 C 16.368 -17.438 11.208 1.00 6.88 120 GLY A N 1
ATOM 609 C CA . GLY A 1 83 C 15.482 -17.916 12.265 1.00 7.47 120 GLY A CA 1
ATOM 610 C C . GLY A 1 83 C 16.007 -17.579 13.654 1.00 8.64 120 GLY A C 1
ATOM 611 O O . GLY A 1 83 C 15.244 -17.561 14.614 1.00 9.24 120 GLY A O 1
ATOM 612 N N . SER A 1 84 D 17.281 -17.235 13.769 1.00 6.86 120 SER A N 1
AT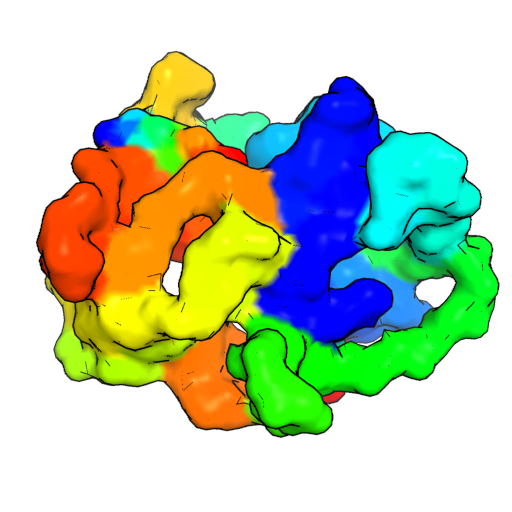OM 613 C CA . SER A 1 84 D 17.816 -16.902 15.062 1.00 6.08 120 SER A CA 1
ATOM 614 C C . SER A 1 84 D 18.365 -15.475 15.107 1.00 5.76 120 SER A C 1
ATOM 615 O O . SER A 1 84 D 18.429 -14.727 14.123 1.00 5.38 120 SER A O 1
ATOM 620 N N . THR A 1 85 ? 18.718 -15.050 16.312 1.00 5.25 121 THR A N 1
ATOM 621 C CA . THR A 1 85 ? 19.228 -13.708 16.524 1.00 4.31 121 THR A CA 1
ATOM 622 C C . THR A 1 85 ? 20.436 -13.743 17.465 1.00 6.01 121 THR A C 1
ATOM 623 O O . THR A 1 85 ? 20.610 -14.715 18.226 1.00 6.83 121 THR A O 1
ATOM 627 N N . GLN A 1 86 ? 21.257 -12.694 17.455 1.00 6.42 122 GLN A N 1
ATOM 628 C CA . GLN A 1 86 ? 22.409 -12.553 18.329 1.00 6.92 122 GLN A CA 1
ATOM 629 C C . GLN A 1 86 ? 22.021 -11.602 19.448 1.00 6.82 122 GLN A C 1
ATOM 630 O O . GLN A 1 86 ? 21.663 -10.454 19.128 1.00 5.78 122 GLN A O 1
ATOM 636 N N . ASP A 1 87 ? 22.093 -12.005 20.708 1.00 5.75 123 ASP A N 1
ATOM 637 C CA . ASP A 1 87 ? 21.840 -11.072 21.798 1.00 6.17 123 ASP A CA 1
ATOM 638 C C . ASP A 1 87 ? 23.013 -10.065 21.902 1.00 5.56 123 ASP A C 1
ATOM 639 O O . ASP A 1 87 ? 24.165 -10.496 21.784 1.00 6.54 123 ASP A O 1
ATOM 644 N N . ILE A 1 88 ? 22.787 -8.770 22.061 1.00 5.05 124 ILE A N 1
ATOM 645 C CA . ILE A 1 88 ? 23.895 -7.810 22.177 1.00 5.85 124 ILE A CA 1
ATOM 646 C C . ILE A 1 88 ? 23.916 -7.415 23.649 1.00 6.35 124 ILE A C 1
ATOM 647 O O . ILE A 1 88 ? 22.861 -7.179 24.190 1.00 7.07 124 ILE A O 1
ATOM 652 N N . SER A 1 89 ? 25.010 -7.294 24.403 1.00 5.54 125 SER A N 1
ATOM 653 C CA . SER A 1 89 ? 24.906 -6.901 25.811 1.00 6.57 125 SER A CA 1
ATOM 654 C C . SER A 1 89 ? 25.979 -5.896 26.224 1.00 5.43 125 SER A C 1
ATOM 655 O O . SER A 1 89 ? 26.054 -5.467 27.378 1.00 7.07 125 SER A O 1
ATOM 658 N N . SER A 1 90 ? 26.830 -5.427 25.319 1.00 3.93 126 SER A N 1
ATOM 659 C CA . SER A 1 90 ? 27.815 -4.390 25.615 1.00 4.57 126 SER A CA 1
ATOM 660 C C . SER A 1 90 ? 28.148 -3.697 24.292 1.00 3.86 126 SER A C 1
ATOM 661 O O . SER A 1 90 ? 27.691 -4.143 23.224 1.00 4.41 126 SER A O 1
ATOM 664 N N . ALA A 1 91 ? 28.962 -2.654 24.364 1.00 3.14 127 ALA A N 1
ATOM 665 C CA . ALA A 1 91 ? 29.416 -1.916 23.202 1.00 3.63 127 ALA A CA 1
ATOM 666 C C . ALA A 1 91 ? 30.895 -1.623 23.436 1.00 4.45 127 ALA A C 1
ATOM 667 O O . ALA A 1 91 ? 31.343 -1.465 24.591 1.00 3.67 127 ALA A O 1
ATOM 669 N N . ALA A 1 92 ? 31.674 -1.618 22.361 1.00 4.45 128 ALA A N 1
ATOM 670 C CA . ALA A 1 92 ? 33.094 -1.370 22.474 1.00 4.75 128 ALA A CA 1
ATOM 671 C C . ALA A 1 92 ? 33.554 -0.864 21.107 1.00 4.88 128 ALA A C 1
ATOM 672 O O . ALA A 1 92 ? 32.798 -0.791 20.134 1.00 5.62 128 ALA A O 1
ATOM 674 N N . ASN A 1 93 ? 34.805 -0.398 21.096 1.00 3.66 129 ASN A N 1
ATOM 675 C CA . ASN A 1 93 ? 35.424 -0.027 19.830 1.00 4.52 129 ASN A CA 1
ATOM 676 C C . ASN A 1 93 ? 36.171 -1.185 19.228 1.00 3.58 129 ASN A C 1
ATOM 677 O O . ASN A 1 93 ? 36.825 -1.919 19.958 1.00 4.13 129 ASN A O 1
ATOM 682 N N . ALA A 1 94 ? 36.066 -1.340 17.908 1.00 4.25 130 ALA A N 1
ATOM 683 C CA . ALA A 1 94 ? 36.707 -2.424 17.170 1.00 3.39 130 ALA A CA 1
ATOM 684 C C . ALA A 1 94 ? 38.208 -2.177 17.145 1.00 3.45 130 ALA A C 1
ATOM 685 O O . ALA A 1 94 ? 38.666 -1.041 17.337 1.00 4.78 130 ALA A O 1
ATOM 687 N N . VAL A 1 95 ? 38.966 -3.246 16.926 1.00 5.26 131 VAL A N 1
ATOM 688 C CA . VAL A 1 95 ? 40.409 -3.138 16.861 1.00 6.04 131 VAL A CA 1
ATOM 689 C C . VAL A 1 95 ? 40.897 -3.782 15.560 1.00 7.60 131 VAL A C 1
ATOM 690 O O . VAL A 1 95 ? 40.250 -4.672 14.994 1.00 7.21 131 VAL A O 1
ATOM 694 N N . VAL A 1 96 ? 42.056 -3.361 15.024 1.00 6.87 132 VAL A N 1
ATOM 695 C CA . VAL A 1 96 ? 42.625 -3.963 13.824 1.00 7.52 132 VAL A CA 1
ATOM 696 C C . VAL A 1 96 ? 42.835 -5.460 14.052 1.00 6.63 132 VAL A C 1
ATOM 697 O O . VAL A 1 96 ? 43.303 -5.868 15.144 1.00 5.61 132 VAL A O 1
ATOM 701 N N . GLY A 1 97 ? 42.478 -6.272 13.034 1.00 5.55 133 GLY A N 1
ATOM 702 C CA . GLY A 1 97 ? 42.618 -7.714 13.078 1.00 6.20 133 GLY A CA 1
ATOM 703 C C . GLY A 1 97 ? 41.400 -8.446 13.618 1.00 5.09 133 GLY A C 1
ATOM 704 O O . GLY A 1 97 ? 41.291 -9.666 13.465 1.00 4.94 133 GLY A O 1
ATOM 705 N N . GLN A 1 98 ? 40.444 -7.738 14.201 1.00 5.67 134 GLN A N 1
ATOM 706 C CA . GLN A 1 98 ? 39.290 -8.390 14.781 1.00 5.72 134 GLN A CA 1
ATOM 707 C C . GLN A 1 98 ? 38.324 -8.892 13.697 1.00 5.66 134 GLN A C 1
ATOM 708 O O . GLN A 1 98 ? 38.076 -8.239 12.678 1.00 7.32 134 GLN A O 1
ATOM 714 N N . ALA A 1 99 ? 37.847 -10.123 13.90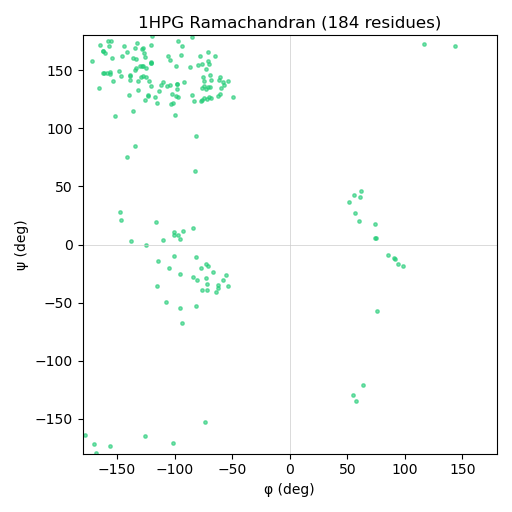2 1.00 5.74 135 ALA A N 1
ATOM 715 C CA . ALA A 1 99 ? 36.853 -10.737 13.038 1.00 6.07 135 ALA A CA 1
ATOM 716 C C . ALA A 1 99 ? 35.493 -10.123 13.404 1.00 6.76 135 ALA A C 1
ATOM 717 O O . ALA A 1 99 ? 35.131 -10.100 14.595 1.00 7.89 135 ALA A O 1
ATOM 719 N N . ILE A 1 100 ? 34.789 -9.534 12.451 1.00 4.50 136 ILE A N 1
ATOM 720 C CA . ILE A 1 100 ? 33.515 -8.861 12.715 1.00 4.98 136 ILE A CA 1
ATOM 721 C C . ILE A 1 100 ? 32.444 -9.418 11.770 1.00 5.10 136 ILE A C 1
ATOM 722 O O . ILE A 1 100 ? 32.751 -10.086 10.772 1.00 5.54 136 ILE A O 1
ATOM 731 N N . LYS A 1 101 ? 31.181 -9.142 12.090 1.00 5.31 137 LYS A N 1
ATOM 732 C CA . LYS A 1 101 ? 30.090 -9.449 11.194 1.00 6.02 137 LYS A CA 1
ATOM 733 C C . LYS A 1 101 ? 29.263 -8.185 11.083 1.00 4.87 137 LYS A C 1
ATOM 734 O O . LYS A 1 101 ? 29.297 -7.289 11.956 1.00 5.07 137 LYS A O 1
ATOM 740 N N . LYS A 1 102 ? 28.584 -8.059 9.946 1.00 2.90 138 LYS A N 1
ATOM 741 C CA . LYS A 1 102 ? 27.610 -7.002 9.824 1.00 3.47 138 LYS A CA 1
ATOM 742 C C . LYS A 1 102 ? 26.316 -7.625 9.371 1.00 4.83 138 LYS A C 1
ATOM 743 O O . LYS A 1 102 ? 26.302 -8.592 8.581 1.00 5.56 138 LYS A O 1
ATOM 749 N N . SER A 1 103 ? 25.221 -7.052 9.871 1.00 4.74 139 SER A N 1
ATOM 750 C CA . SER A 1 103 ? 23.899 -7.495 9.484 1.00 3.29 139 SER A CA 1
ATOM 751 C C . SER A 1 103 ? 23.156 -6.256 8.994 1.00 2.67 139 SER A C 1
ATOM 752 O O . SER A 1 103 ? 23.073 -5.218 9.663 1.00 3.31 139 SER A O 1
ATOM 755 N N . GLY A 1 104 ? 22.659 -6.350 7.749 1.00 3.85 140 GLY A N 1
ATOM 756 C CA . GLY A 1 104 ? 21.889 -5.284 7.155 1.00 3.02 140 GLY A CA 1
ATOM 757 C C . GLY A 1 104 ? 20.808 -5.921 6.301 1.00 2.49 140 GLY A C 1
ATOM 758 O O . GLY A 1 104 ? 20.836 -7.132 5.980 1.00 2.54 140 GLY A O 1
ATOM 759 N N . SER A 1 105 ? 19.898 -5.089 5.826 1.00 3.21 141 SER A N 1
ATOM 760 C CA . SER A 1 105 ? 18.726 -5.644 5.140 1.00 3.56 141 SER A CA 1
ATOM 761 C C . SER A 1 105 ? 18.881 -6.039 3.681 1.00 5.45 141 SER A C 1
ATOM 762 O O . SER A 1 105 ? 17.997 -6.704 3.118 1.00 5.59 141 SER A O 1
ATOM 765 N N . THR A 1 106 ? 20.003 -5.651 3.059 1.00 4.78 142 THR A N 1
ATOM 766 C CA . THR A 1 106 ? 20.240 -6.084 1.682 1.00 5.12 142 THR A CA 1
ATOM 767 C C . THR A 1 106 ? 21.104 -7.347 1.661 1.00 5.03 142 THR A C 1
ATOM 768 O O . THR A 1 106 ? 20.687 -8.352 1.075 1.00 5.86 142 THR A O 1
ATOM 772 N N . THR A 1 107 ? 22.298 -7.393 2.278 1.00 4.98 143 THR A N 1
ATOM 773 C CA . THR A 1 107 ? 23.170 -8.564 2.154 1.00 3.52 143 THR A CA 1
ATOM 774 C C . THR A 1 107 ? 23.114 -9.475 3.344 1.00 4.74 143 THR A C 1
ATOM 775 O O . THR A 1 107 ? 23.920 -10.402 3.434 1.00 6.06 143 THR A O 1
ATOM 779 N N . LYS A 1 108 ? 22.167 -9.204 4.263 1.00 3.69 156 LYS A N 1
ATOM 780 C CA . LYS A 1 108 ? 21.941 -9.989 5.466 1.00 4.22 156 LYS A CA 1
ATOM 781 C C . LYS A 1 108 ? 23.236 -10.095 6.271 1.00 3.76 156 LYS A C 1
ATOM 782 O O . LYS A 1 108 ? 23.802 -9.031 6.499 1.00 4.58 156 LYS A O 1
ATOM 788 N N . VAL A 1 109 ? 23.735 -11.229 6.725 1.00 2.00 157 VAL A N 1
ATOM 789 C CA . VAL A 1 109 ? 24.954 -11.272 7.524 1.00 3.68 157 VAL A CA 1
ATOM 790 C C . VAL A 1 109 ? 26.145 -11.590 6.612 1.00 3.29 157 VAL A C 1
ATOM 791 O O . VAL A 1 109 ? 26.115 -12.612 5.908 1.00 5.65 157 VAL A O 1
ATOM 795 N N . THR A 1 110 ? 27.197 -10.770 6.638 1.00 4.25 158 THR A N 1
ATOM 796 C CA . THR A 1 110 ? 28.436 -11.111 5.951 1.00 3.86 158 THR A CA 1
ATOM 797 C C . THR A 1 110 ? 29.547 -10.970 6.997 1.00 4.64 158 THR A C 1
ATOM 798 O O . THR A 1 110 ? 29.275 -10.402 8.079 1.00 3.98 158 THR A O 1
ATOM 802 N N . SER A 1 111 ? 30.770 -11.425 6.730 1.00 5.77 159 SER A N 1
ATOM 803 C CA . SER A 1 111 ? 31.809 -11.355 7.751 1.00 6.53 159 SER A CA 1
ATOM 804 C C . SER A 1 111 ? 33.083 -10.810 7.150 1.00 6.51 159 SER A C 1
ATOM 805 O O . SER A 1 111 ? 33.268 -10.774 5.922 1.00 6.36 159 SER A O 1
ATOM 810 N N . GLY A 1 112 ? 33.962 -10.303 7.985 1.00 7.20 160 GLY A N 1
ATOM 811 C CA . GLY A 1 112 ? 35.187 -9.739 7.493 1.00 7.46 160 GLY A CA 1
ATOM 812 C C . GLY A 1 112 ? 36.108 -9.472 8.678 1.00 7.90 160 GLY A C 1
ATOM 813 O O . GLY A 1 112 ? 35.833 -9.871 9.807 1.00 7.84 160 GLY A O 1
ATOM 814 N N . THR A 1 113 ? 37.205 -8.800 8.395 1.00 7.24 161 THR A N 1
ATOM 815 C CA . THR A 1 113 ? 38.235 -8.428 9.336 1.00 8.12 161 THR A CA 1
ATOM 816 C C . THR A 1 113 ? 38.407 -6.929 9.329 1.00 6.25 161 THR A C 1
ATOM 817 O O . THR A 1 113 ? 38.333 -6.297 8.276 1.00 6.51 161 THR A O 1
ATOM 821 N N . VAL A 1 114 ? 38.615 -6.315 10.496 1.00 6.78 162 VAL A N 1
ATOM 822 C CA . VAL A 1 114 ? 38.875 -4.876 10.593 1.00 6.12 162 VAL A CA 1
ATOM 823 C C . VAL A 1 114 ? 40.275 -4.592 10.067 1.00 6.64 162 VAL A C 1
ATOM 824 O O . VAL A 1 114 ? 41.205 -5.206 10.593 1.00 7.30 162 VAL A O 1
ATOM 828 N N . THR A 1 115 ? 40.493 -3.714 9.100 1.00 5.76 163 THR A N 1
ATOM 829 C CA . THR A 1 115 ? 41.846 -3.454 8.628 1.00 7.20 163 THR A CA 1
ATOM 830 C C . THR A 1 115 ? 42.416 -2.128 9.102 1.00 6.93 163 THR A C 1
ATOM 831 O O . THR A 1 115 ? 43.644 -1.960 9.116 1.00 6.14 163 THR A O 1
ATOM 835 N N . ALA A 1 116 ? 41.597 -1.156 9.512 1.00 6.57 164 ALA A N 1
ATOM 836 C CA . ALA A 1 116 ? 42.070 0.134 9.993 1.00 7.04 164 ALA A CA 1
ATOM 837 C C . ALA A 1 116 ? 40.986 0.822 10.791 1.00 8.00 164 ALA A C 1
ATOM 838 O O . ALA A 1 116 ? 39.785 0.624 10.579 1.00 6.96 164 ALA A O 1
ATOM 840 N N . VAL A 1 117 ? 41.425 1.587 11.788 1.00 6.76 165 VAL A N 1
ATOM 841 C CA . VAL A 1 117 ? 40.569 2.348 12.699 1.00 7.93 165 VAL A CA 1
ATOM 842 C C . VAL A 1 117 ? 40.938 3.836 12.581 1.00 8.79 165 VAL A C 1
ATOM 843 O O . VAL A 1 117 ? 42.035 4.166 12.100 1.00 10.20 165 VAL A O 1
ATOM 850 N N . ASN A 1 118 ? 40.029 4.748 12.937 1.00 10.35 166 ASN A N 1
ATOM 851 C CA . ASN A 1 118 ? 40.266 6.174 12.904 1.00 12.08 166 ASN A CA 1
ATOM 852 C C . ASN A 1 118 ? 40.575 6.745 11.522 1.00 12.41 166 ASN A C 1
ATOM 853 O O . ASN A 1 118 ? 41.363 7.684 11.383 1.00 13.33 166 ASN A O 1
ATOM 858 N N . VAL A 1 119 ? 39.779 6.328 10.592 1.00 10.07 167 VAL A N 1
ATOM 859 C CA . VAL A 1 119 ? 39.950 6.617 9.171 1.00 11.39 167 VAL A CA 1
ATOM 860 C C . VAL A 1 119 ? 39.074 7.778 8.732 1.00 10.11 167 VAL A C 1
ATOM 861 O O . VAL A 1 119 ? 37.935 7.854 9.170 1.00 8.22 167 VAL A O 1
ATOM 865 N N . THR A 1 120 ? 39.555 8.708 7.907 1.00 10.97 168 THR A N 1
ATOM 866 C CA . THR A 1 120 ? 38.664 9.706 7.341 1.00 10.97 168 THR A CA 1
ATOM 867 C C . THR A 1 120 ? 38.347 9.151 5.956 1.00 12.04 168 THR A C 1
ATOM 868 O O . THR A 1 120 ? 39.168 8.526 5.256 1.00 11.33 168 THR A O 1
ATOM 875 N N . VAL A 1 121 ? 37.033 9.220 5.715 1.00 11.35 169 VAL A N 1
ATOM 876 C CA . VAL A 1 121 ? 36.366 8.755 4.506 1.00 11.85 169 VAL A CA 1
ATOM 877 C C . VAL A 1 121 ? 35.723 9.960 3.812 1.00 12.53 169 VAL A C 1
ATOM 878 O O . VAL A 1 121 ? 34.952 10.736 4.381 1.00 11.76 169 VAL A O 1
ATOM 882 N N . ASN A 1 122 ? 36.012 10.154 2.522 1.00 14.48 170 ASN A N 1
ATOM 883 C CA . ASN A 1 122 ? 35.451 11.284 1.786 1.00 14.75 170 ASN A CA 1
ATOM 884 C C . ASN A 1 122 ? 34.277 10.776 0.995 1.00 13.71 170 ASN A C 1
ATOM 885 O O . ASN A 1 122 ? 34.414 9.883 0.151 1.00 15.15 170 ASN A O 1
ATOM 890 N N . TYR A 1 123 ? 33.087 11.182 1.363 1.00 12.00 171 TYR A N 1
ATOM 891 C CA . TYR A 1 123 ? 31.965 10.821 0.524 1.00 9.93 171 TYR A CA 1
ATOM 892 C C . TYR A 1 123 ? 31.712 12.024 -0.370 1.00 9.12 171 TYR A C 1
ATOM 893 O O . TYR A 1 123 ? 32.318 13.079 -0.164 1.00 9.35 171 TYR A O 1
ATOM 902 N N . GLY A 1 124 ? 30.777 11.928 -1.325 1.00 11.23 172 GLY A N 1
ATOM 903 C CA . GLY A 1 124 ? 30.429 13.053 -2.194 1.00 10.95 172 GLY A CA 1
ATOM 904 C C . GLY A 1 124 ? 29.885 14.180 -1.340 1.00 11.30 172 GLY A C 1
ATOM 905 O O . GLY A 1 124 ? 30.218 15.322 -1.593 1.00 10.80 172 GLY A O 1
ATOM 906 N N . ASP A 1 125 ? 29.113 13.892 -0.280 1.00 11.44 173 ASP A N 1
ATOM 907 C CA . ASP A 1 125 ? 28.575 14.925 0.596 1.00 12.32 173 ASP A CA 1
ATOM 908 C C . ASP A 1 125 ? 29.591 15.583 1.511 1.00 12.60 173 ASP A C 1
ATOM 909 O O . ASP A 1 125 ? 29.333 16.636 2.115 1.00 12.77 173 ASP A O 1
ATOM 918 N N . GLY A 1 126 ? 30.747 14.949 1.672 1.00 11.92 175 GLY A N 1
ATOM 919 C CA . GLY A 1 126 ? 31.704 15.508 2.599 1.00 12.48 175 GLY A CA 1
ATOM 920 C C . GLY A 1 126 ? 32.444 14.418 3.342 1.00 11.87 175 GLY A C 1
ATOM 921 O O . GLY A 1 126 ? 32.126 13.227 3.211 1.00 12.14 175 GLY A O 1
ATOM 922 N N . PRO A 1 127 ? 33.495 14.779 4.089 1.00 11.68 176 PRO A N 1
ATOM 923 C CA . PRO A 1 127 ? 34.250 13.809 4.868 1.00 10.97 176 PRO A CA 1
ATOM 924 C C . PRO A 1 127 ? 33.541 13.350 6.133 1.00 9.34 176 PRO A C 1
ATOM 925 O O . PRO A 1 127 ? 32.805 14.121 6.769 1.00 7.63 176 PRO A O 1
ATOM 929 N N . VAL A 1 128 ? 33.708 12.090 6.492 1.00 9.92 177 VAL A N 1
ATOM 930 C CA . VAL A 1 128 ? 33.231 11.557 7.769 1.00 10.13 177 VAL A CA 1
ATOM 931 C C . VAL A 1 128 ? 34.511 11.057 8.437 1.00 9.66 177 VAL A C 1
ATOM 932 O O . VAL A 1 128 ? 35.377 10.430 7.821 1.00 10.18 177 VAL A O 1
ATOM 939 N N . TYR A 1 129 ? 34.623 11.352 9.718 1.00 9.39 178 TYR A N 1
ATOM 940 C CA . TYR A 1 129 ? 35.859 11.144 10.460 1.00 9.91 178 TYR A CA 1
ATOM 941 C C . TYR A 1 129 ? 35.750 9.954 11.385 1.00 9.57 178 TYR A C 1
ATOM 942 O O . TYR A 1 129 ? 34.646 9.512 11.711 1.00 7.66 178 TYR A O 1
ATOM 951 N N . ASN A 1 130 ? 36.916 9.447 11.826 1.00 8.21 179 ASN A N 1
ATOM 952 C CA . ASN A 1 130 ? 37.063 8.397 12.848 1.00 8.42 179 ASN A CA 1
ATOM 953 C C . ASN A 1 130 ? 36.298 7.102 12.524 1.00 6.89 179 ASN A C 1
ATOM 954 O O . ASN A 1 130 ? 35.693 6.408 13.364 1.00 6.68 179 ASN A O 1
ATOM 963 N N . MET A 1 131 ? 36.370 6.684 11.262 1.00 5.32 180 MET A N 1
ATOM 964 C CA . MET A 1 131 ? 35.636 5.515 10.805 1.00 4.60 180 MET A CA 1
ATOM 965 C C . MET A 1 131 ? 36.495 4.276 10.899 1.00 4.86 180 MET A C 1
ATOM 966 O O . MET A 1 131 ? 37.696 4.374 11.178 1.00 5.65 180 MET A O 1
ATOM 971 N N . VAL A 1 132 ? 35.902 3.114 10.696 1.00 3.48 181 VAL A N 1
ATOM 972 C CA . VAL A 1 132 ? 36.576 1.838 10.784 1.00 3.66 181 VAL A CA 1
ATOM 973 C C . VAL A 1 132 ? 36.404 1.115 9.442 1.00 4.02 181 VAL A C 1
ATOM 974 O O . VAL A 1 132 ? 35.256 1.009 8.979 1.00 3.48 181 VAL A O 1
ATOM 978 N N . ARG A 1 133 ? 37.500 0.629 8.829 1.00 3.95 182 ARG A N 1
ATOM 979 C CA . ARG A 1 133 ? 37.422 -0.094 7.557 1.00 4.38 182 ARG A CA 1
ATOM 980 C C . ARG A 1 133 ? 37.433 -1.582 7.809 1.00 3.80 182 ARG A C 1
ATOM 981 O O . ARG A 1 133 ? 38.173 -2.052 8.694 1.00 3.91 182 ARG A O 1
ATOM 989 N N . THR A 1 134 ? 36.622 -2.374 7.125 1.00 3.76 183 THR A N 1
ATOM 990 C CA . THR A 1 134 ? 36.612 -3.822 7.293 1.00 4.36 183 THR A CA 1
ATOM 991 C C . THR A 1 134 ? 36.627 -4.434 5.895 1.00 5.02 183 THR A C 1
ATOM 992 O O . THR A 1 134 ? 36.463 -3.727 4.893 1.00 6.31 183 THR A O 1
ATOM 996 N N . THR A 1 135 ? 36.756 -5.775 5.831 1.00 4.32 184 THR A N 1
ATOM 997 C CA . THR A 1 135 ? 36.676 -6.500 4.566 1.00 5.20 184 THR A CA 1
ATOM 998 C C . THR A 1 135 ? 35.319 -7.177 4.320 1.00 5.98 184 THR A C 1
ATOM 999 O O . THR A 1 135 ? 35.131 -8.006 3.410 1.00 5.86 184 THR A O 1
ATOM 1003 N N . ALA A 1 136 ? 34.314 -6.855 5.160 1.00 6.01 190 ALA A N 1
ATOM 1004 C CA . ALA A 1 136 ? 32.965 -7.405 5.002 1.00 4.43 190 ALA A CA 1
ATOM 1005 C C . ALA A 1 136 ? 32.251 -6.785 3.789 1.00 4.28 190 ALA A C 1
ATOM 1006 O O . ALA A 1 136 ? 32.314 -5.579 3.490 1.00 5.04 190 ALA A O 1
ATOM 1008 N N . CYS A 1 137 ? 31.652 -7.671 3.029 1.00 5.29 191 CYS A N 1
ATOM 1009 C CA . CYS A 1 137 ? 30.847 -7.296 1.881 1.00 6.43 191 CYS A CA 1
ATOM 1010 C C . CYS A 1 137 ? 29.535 -6.604 2.279 1.00 6.53 191 CYS A C 1
ATOM 1011 O O . CYS A 1 137 ? 28.940 -6.916 3.311 1.00 6.61 191 CYS A O 1
ATOM 1016 N N . SER A 1 138 ? 29.069 -5.651 1.478 1.00 6.08 192 SER A N 1
ATOM 1017 C CA . SER A 1 138 ? 27.861 -4.902 1.771 1.00 5.71 192 SER A CA 1
ATOM 1018 C C . SER A 1 138 ? 27.298 -4.303 0.481 1.00 5.64 192 SER A C 1
ATOM 1019 O O . SER A 1 138 ? 27.981 -4.339 -0.556 1.00 5.47 192 SER A O 1
ATOM 1022 N N . ALA A 1 139 A 26.142 -3.657 0.528 1.00 5.58 192 ALA A N 1
ATOM 1023 C CA . ALA A 1 139 A 25.500 -3.065 -0.642 1.00 4.90 192 ALA A CA 1
ATOM 1024 C C . ALA A 1 139 A 24.465 -2.052 -0.179 1.00 4.79 192 ALA A C 1
ATOM 1025 O O . ALA A 1 139 A 24.139 -2.026 1.014 1.00 4.21 192 ALA A O 1
ATOM 1027 N N . GLY A 1 140 B 23.969 -1.200 -1.088 1.00 4.79 192 GLY A N 1
ATOM 1028 C CA . GLY A 1 140 B 23.000 -0.171 -0.742 1.00 3.89 192 GLY A CA 1
ATOM 1029 C C . GLY A 1 140 B 21.790 -0.753 -0.028 1.00 3.83 192 GLY A C 1
ATOM 1030 O O . GLY A 1 140 B 21.301 -1.815 -0.416 1.00 4.95 192 GLY A O 1
ATOM 1031 N N . GLY A 1 141 ? 21.295 -0.045 0.978 1.00 5.32 193 GLY A N 1
ATOM 1032 C CA . GLY A 1 141 ? 20.176 -0.486 1.804 1.00 4.46 193 GLY A CA 1
ATOM 1033 C C . GLY A 1 141 ? 20.724 -1.097 3.078 1.00 4.99 193 GLY A C 1
ATOM 1034 O O . GLY A 1 141 ? 20.004 -1.284 4.054 1.00 4.37 193 GLY A O 1
ATOM 1035 N N . ASP A 1 142 ? 22.007 -1.488 3.125 1.00 5.13 194 ASP A N 1
ATOM 1036 C CA . ASP A 1 142 ? 22.606 -2.009 4.356 1.00 5.39 194 ASP A CA 1
ATOM 1037 C C . ASP A 1 142 ? 22.954 -0.902 5.355 1.00 5.35 194 ASP A C 1
ATOM 1038 O O . ASP A 1 142 ? 23.205 -1.251 6.519 1.00 5.13 194 ASP A O 1
ATOM 1043 N N . SER A 1 143 ? 23.106 0.379 4.993 1.00 5.44 195 SER A N 1
ATOM 1044 C CA . SER A 1 143 ? 23.412 1.417 5.961 1.00 6.40 195 SER A CA 1
ATOM 1045 C C . SER A 1 143 ? 22.344 1.572 7.014 1.00 7.21 195 SER A C 1
ATOM 1046 O O . SER A 1 143 ? 21.136 1.365 6.820 1.00 6.49 195 SER A O 1
ATOM 1049 N N . GLY A 1 144 ? 23.055 1.802 8.130 1.00 6.87 196 GLY A N 1
ATOM 1050 C CA . GLY A 1 144 ? 22.503 1.768 9.423 1.00 4.67 196 GLY A CA 1
ATOM 1051 C C . GLY A 1 144 ? 22.638 0.368 10.027 1.00 4.07 196 GLY A C 1
ATOM 1052 O O . GLY A 1 144 ? 22.399 0.275 11.220 1.00 5.31 196 GLY A O 1
ATOM 1053 N N . GLY A 1 145 ? 22.976 -0.717 9.335 1.00 3.88 197 GLY A N 1
ATOM 1054 C CA . GLY A 1 145 ? 23.041 -2.068 9.883 1.00 3.29 197 GLY A CA 1
ATOM 1055 C C . GLY A 1 145 ? 24.124 -2.233 10.958 1.00 3.84 197 GLY A C 1
ATOM 1056 O O . GLY A 1 145 ? 25.072 -1.450 11.067 1.00 5.25 197 GLY A O 1
ATOM 1057 N N . ALA A 1 146 ? 23.993 -3.285 11.741 1.00 2.00 198 ALA A N 1
ATOM 1058 C CA . ALA A 1 146 ? 24.861 -3.588 12.868 1.00 2.00 198 ALA A CA 1
ATOM 1059 C C . ALA A 1 146 ? 26.226 -4.164 12.512 1.00 2.53 198 ALA A C 1
ATOM 1060 O O . ALA A 1 146 ? 26.264 -5.138 11.753 1.00 2.31 198 ALA A O 1
ATOM 1062 N N . HIS A 1 147 ? 27.346 -3.573 12.944 1.00 2.00 199 HIS A N 1
ATOM 1063 C CA . HIS A 1 147 ? 28.659 -4.238 12.885 1.00 2.00 199 HIS A CA 1
ATOM 1064 C C . HIS A 1 147 ? 28.850 -4.783 14.317 1.00 2.61 199 HIS A C 1
ATOM 1065 O O . HIS A 1 147 ? 28.694 -4.015 15.284 1.00 2.00 199 HIS A O 1
ATOM 1072 N N . PHE A 1 148 ? 29.152 -6.057 14.512 1.00 2.00 200 PHE A N 1
ATOM 1073 C CA . PHE A 1 148 ? 29.204 -6.655 15.845 1.00 3.06 200 PHE A CA 1
ATOM 1074 C C . PHE A 1 148 ? 30.128 -7.855 15.864 1.00 2.59 200 PHE A C 1
ATOM 1075 O O . PHE A 1 148 ? 30.413 -8.447 14.807 1.00 4.29 200 PHE A O 1
ATOM 1083 N N . ALA A 1 149 ? 30.569 -8.215 17.066 1.00 4.88 201 ALA A N 1
ATOM 1084 C CA . ALA A 1 149 ? 31.341 -9.435 17.222 1.00 5.26 201 ALA A CA 1
ATOM 1085 C C . ALA A 1 149 ? 30.777 -10.104 18.466 1.00 5.95 201 ALA A C 1
ATOM 1086 O O . ALA A 1 149 ? 30.853 -9.531 19.562 1.00 6.50 201 ALA A O 1
ATOM 1088 N N . GLY A 1 150 ? 30.167 -11.274 18.302 1.00 5.44 202 GLY A N 1
ATOM 1089 C CA . GLY A 1 150 ? 29.464 -11.975 19.381 1.00 5.89 202 GLY A CA 1
ATOM 1090 C C . GLY A 1 150 ? 28.371 -11.057 19.958 1.00 6.25 202 GLY A C 1
ATOM 1091 O O . GLY A 1 150 ? 27.681 -10.373 19.187 1.00 6.28 202 GLY A O 1
ATOM 1092 N N . SER A 1 151 ? 28.253 -10.954 21.281 1.00 5.17 207 SER A N 1
ATOM 1093 C CA . SER A 1 151 ? 27.283 -10.081 21.916 1.00 5.79 207 SER A CA 1
ATOM 1094 C C . SER A 1 151 ? 27.778 -8.644 22.041 1.00 4.63 207 SER A C 1
ATOM 1095 O O . SER A 1 151 ? 27.187 -7.837 22.778 1.00 3.57 207 SER A O 1
ATOM 1098 N N . VAL A 1 152 ? 28.847 -8.262 21.347 1.00 4.32 208 VAL A N 1
ATOM 1099 C CA . VAL A 1 152 ? 29.392 -6.919 21.472 1.00 3.75 208 VAL A CA 1
ATOM 1100 C C . VAL A 1 152 ? 29.018 -6.040 20.270 1.00 3.49 208 VAL A C 1
ATOM 1101 O O . VAL A 1 152 ? 29.361 -6.352 19.111 1.00 4.15 208 VAL A O 1
ATOM 1105 N N . ALA A 1 153 ? 28.319 -4.920 20.524 1.00 2.83 209 ALA A N 1
ATOM 1106 C CA . ALA A 1 153 ? 27.986 -3.938 19.502 1.00 2.35 209 ALA A CA 1
ATOM 1107 C C . ALA A 1 153 ? 29.256 -3.148 19.162 1.00 3.10 209 ALA A C 1
ATOM 1108 O O . ALA A 1 153 ? 29.929 -2.618 20.070 1.00 4.44 209 ALA A O 1
ATOM 1110 N N . LEU A 1 154 ? 29.663 -3.055 17.881 1.00 3.25 210 LEU A N 1
ATOM 1111 C CA . LEU A 1 154 ? 30.837 -2.280 17.523 1.00 2.00 210 LEU A CA 1
ATOM 1112 C C . LEU A 1 154 ? 30.541 -1.077 16.641 1.00 2.05 210 LEU A C 1
ATOM 1113 O O . LEU A 1 154 ? 31.167 -0.032 16.795 1.00 2.00 210 LEU A O 1
ATOM 1118 N N . GLY A 1 155 ? 29.587 -1.118 15.708 1.00 2.00 211 GLY A N 1
ATOM 1119 C CA . GLY A 1 155 ? 29.457 -0.017 14.772 1.00 3.65 211 GLY A CA 1
ATOM 1120 C C . GLY A 1 155 ? 28.146 -0.009 14.010 1.00 2.00 211 GLY A C 1
ATOM 1121 O O . GLY A 1 155 ? 27.346 -0.949 14.109 1.00 2.00 211 GLY A O 1
ATOM 1122 N N . ILE A 1 156 ? 27.971 1.097 13.296 1.00 2.00 212 ILE A N 1
ATOM 1123 C CA . ILE A 1 156 ? 26.784 1.389 12.456 1.00 2.10 212 ILE A CA 1
ATOM 1124 C C . ILE A 1 156 ? 27.319 1.450 11.029 1.00 2.56 212 ILE A C 1
ATOM 1125 O O . ILE A 1 156 ? 28.218 2.255 10.720 1.00 2.48 212 ILE A O 1
ATOM 1130 N N . HIS A 1 157 ? 26.768 0.601 10.154 1.00 2.00 213 HIS A N 1
ATOM 1131 C CA . HIS A 1 157 ? 27.247 0.552 8.774 1.00 2.37 213 HIS A CA 1
ATOM 1132 C C . HIS A 1 157 ? 27.037 1.876 8.046 1.00 2.51 213 HIS A C 1
ATOM 1133 O O . HIS A 1 157 ? 25.903 2.371 7.922 1.00 3.67 213 HIS A O 1
ATOM 1140 N N . SER A 1 158 ? 28.115 2.398 7.435 1.00 2.65 214 SER A N 1
ATOM 1141 C CA . SER A 1 158 ? 28.062 3.664 6.751 1.00 3.09 214 SER A CA 1
ATOM 1142 C C . SER A 1 158 ? 28.117 3.520 5.244 1.00 4.70 214 SER A C 1
ATOM 1143 O O . SER A 1 158 ? 27.267 4.098 4.552 1.00 4.24 214 SER A O 1
ATOM 1146 N N . GLY A 1 159 ? 29.068 2.763 4.696 1.00 4.02 215 GLY A N 1
ATOM 1147 C CA . GLY A 1 159 ? 29.128 2.657 3.244 1.00 5.50 215 GLY A CA 1
ATOM 1148 C C . GLY A 1 159 ? 30.261 1.710 2.858 1.00 7.38 215 GLY A C 1
ATOM 1149 O O . GLY A 1 159 ? 30.653 0.887 3.697 1.00 7.84 215 GLY A O 1
ATOM 1150 N N . SER A 1 160 ? 30.715 1.699 1.608 1.00 6.47 216 SER A N 1
ATOM 1151 C CA . SER A 1 160 ? 31.847 0.861 1.220 1.00 8.35 216 SER A CA 1
ATOM 1152 C C . SER A 1 160 ? 32.250 1.343 -0.165 1.00 9.60 216 SER A C 1
ATOM 1153 O O . SER A 1 160 ? 31.593 2.247 -0.708 1.00 10.35 216 SER A O 1
ATOM 1156 N N . SER A 1 161 ? 33.272 0.711 -0.741 1.00 12.24 217 SER A N 1
ATOM 1157 C CA . SER A 1 161 ? 33.747 0.991 -2.092 1.00 13.65 217 SER A CA 1
ATOM 1158 C C . SER A 1 161 ? 33.534 -0.252 -2.960 1.00 14.31 217 SER A C 1
ATOM 1159 O O . SER A 1 161 ? 34.227 -0.497 -3.941 1.00 16.04 217 SER A O 1
ATOM 1164 N N . GLY A 1 162 ? 32.680 -1.187 -2.599 1.00 13.61 219 GLY A N 1
ATOM 1165 C CA . GLY A 1 162 ? 32.379 -2.318 -3.464 1.00 13.63 219 GLY A CA 1
ATOM 1166 C C . GLY A 1 162 ? 32.782 -3.658 -2.894 1.00 13.04 219 GLY A C 1
ATOM 1167 O O . GLY A 1 162 ? 33.485 -3.713 -1.876 1.00 13.50 219 GLY A O 1
ATOM 1168 N N . CYS A 1 163 ? 32.410 -4.743 -3.538 1.00 12.38 220 CYS A N 1
ATOM 1169 C CA . CYS A 1 163 ? 32.652 -6.072 -3.035 1.00 12.57 220 CYS A CA 1
ATOM 1170 C C . CYS A 1 163 ? 32.722 -6.974 -4.239 1.00 12.21 220 CYS A C 1
ATOM 1171 O O . CYS A 1 163 ? 32.013 -6.764 -5.223 1.00 13.73 220 CYS A O 1
ATOM 1174 N N . SER A 1 164 ? 33.627 -7.928 -4.239 1.00 12.28 221 SER A N 1
ATOM 1175 C CA . SER A 1 164 ? 33.553 -8.939 -5.243 1.00 13.18 221 SER A CA 1
ATOM 1176 C C . SER A 1 164 ? 33.883 -10.204 -4.487 1.00 13.40 221 SER A C 1
ATOM 1177 O O . SER A 1 164 ? 34.821 -10.267 -3.684 1.00 11.99 221 SER A O 1
ATOM 1180 N N . GLY A 1 165 A 33.006 -11.199 -4.662 1.00 14.22 221 GLY A N 1
ATOM 1181 C CA . GLY A 1 165 A 33.069 -12.442 -3.914 1.00 15.84 221 GLY A CA 1
ATOM 1182 C C . GLY A 1 165 A 32.847 -12.114 -2.440 1.00 16.37 221 GLY A C 1
ATOM 1183 O O . GLY A 1 165 A 31.896 -11.456 -2.016 1.00 18.56 221 GLY A O 1
ATOM 1184 N N . THR A 1 166 ? 33.854 -12.484 -1.690 1.00 16.16 222 THR A N 1
ATOM 1185 C CA . THR A 1 166 ? 33.845 -12.246 -0.259 1.00 16.08 222 THR A CA 1
ATOM 1186 C C . THR A 1 166 ? 34.687 -11.019 0.120 1.00 13.97 222 THR A C 1
ATOM 1187 O O . THR A 1 166 ? 34.578 -10.515 1.243 1.00 13.61 222 THR A O 1
ATOM 1191 N N . ALA A 1 167 ? 35.459 -10.467 -0.819 1.00 12.46 223 ALA A N 1
ATOM 1192 C CA . ALA A 1 167 ? 36.330 -9.342 -0.554 1.00 10.10 223 ALA A CA 1
ATOM 1193 C C . ALA A 1 167 ? 35.520 -8.043 -0.598 1.00 9.35 223 ALA A C 1
ATOM 1194 O O . ALA A 1 167 ? 35.226 -7.500 -1.680 1.00 8.57 223 ALA A O 1
ATOM 1196 N N . GLY A 1 168 ? 35.062 -7.625 0.565 1.00 6.01 224 GLY A N 1
ATOM 1197 C CA . GLY A 1 168 ? 34.294 -6.401 0.705 1.00 6.09 224 GLY A CA 1
ATOM 1198 C C . GLY A 1 168 ? 35.127 -5.250 1.228 1.00 5.47 224 GLY A C 1
ATOM 1199 O O . GLY A 1 168 ? 36.352 -5.409 1.425 1.00 5.72 224 GLY A O 1
ATOM 1200 N N . SER A 1 169 ? 34.444 -4.139 1.557 1.00 6.65 225 SER A N 1
ATOM 1201 C CA . SER A 1 169 ? 35.058 -2.900 2.043 1.00 5.45 225 SER A CA 1
ATOM 1202 C C . SER A 1 169 ? 34.172 -2.145 3.042 1.00 4.48 225 SER A C 1
ATOM 1203 O O . SER A 1 169 ? 34.160 -0.913 3.135 1.00 5.93 225 SER A O 1
ATOM 1206 N N . ALA A 1 170 ? 33.318 -2.857 3.782 1.00 3.08 226 ALA A N 1
ATOM 1207 C CA . ALA A 1 170 ? 32.352 -2.145 4.638 1.00 4.30 226 ALA A CA 1
ATOM 1208 C C . ALA A 1 170 ? 33.037 -1.269 5.673 1.00 4.02 226 ALA A C 1
ATOM 1209 O O . ALA A 1 170 ? 33.962 -1.689 6.386 1.00 6.29 226 ALA A O 1
ATOM 1211 N N . ILE A 1 171 ? 32.554 -0.039 5.673 1.00 3.15 227 ILE A N 1
ATOM 1212 C CA . ILE A 1 171 ? 32.987 1.001 6.589 1.00 3.45 227 ILE A CA 1
ATOM 1213 C C . ILE A 1 171 ? 31.931 1.199 7.671 1.00 3.65 227 ILE A C 1
ATOM 1214 O O . ILE A 1 171 ? 30.729 1.164 7.375 1.00 4.19 227 ILE A O 1
ATOM 1219 N N . HIS A 1 172 ? 32.312 1.350 8.942 1.00 3.08 228 HIS A N 1
ATOM 1220 C CA . HIS A 1 172 ? 31.336 1.648 9.984 1.00 2.00 228 HIS A CA 1
ATOM 1221 C C . HIS A 1 172 ? 31.708 2.835 10.828 1.00 2.93 228 HIS A C 1
ATOM 1222 O O . HIS A 1 172 ? 32.890 3.125 11.034 1.00 3.84 228 HIS A O 1
ATOM 1229 N N . GLN A 1 173 ? 30.666 3.456 11.371 1.00 3.26 229 GLN A N 1
ATOM 1230 C CA . GLN A 1 173 ? 30.750 4.500 12.373 1.00 3.67 229 GLN A CA 1
ATOM 1231 C C . GLN A 1 173 ? 30.898 3.793 13.732 1.00 3.54 229 GLN A C 1
ATOM 1232 O O . GLN A 1 173 ? 30.027 2.986 14.053 1.00 2.61 229 GLN A O 1
ATOM 1238 N N . PRO A 1 174 ? 31.910 4.008 14.588 1.00 4.01 230 PRO A N 1
ATOM 1239 C CA . PRO A 1 174 ? 31.969 3.476 15.946 1.00 3.19 230 PRO A CA 1
ATOM 1240 C C . PRO A 1 174 ? 30.674 3.744 16.724 1.00 2.00 230 PRO A C 1
ATOM 1241 O O . PRO A 1 174 ? 30.200 4.885 16.795 1.00 2.00 230 PRO A O 1
ATOM 1245 N N . VAL A 1 175 ? 30.086 2.694 17.291 1.00 2.00 231 VAL A N 1
ATOM 1246 C CA . VAL A 1 175 ? 28.784 2.859 17.931 1.00 2.72 231 VAL A CA 1
ATOM 1247 C C . VAL A 1 175 ? 28.889 3.621 19.250 1.00 2.43 231 VAL A C 1
ATOM 1248 O O . VAL A 1 175 ? 27.993 4.383 19.621 1.00 2.58 231 VAL A O 1
ATOM 1252 N N . THR A 1 176 ? 30.038 3.507 19.934 1.00 2.62 232 THR A N 1
ATOM 1253 C CA . THR A 1 176 ? 30.194 4.199 21.214 1.00 4.00 232 THR A CA 1
ATOM 1254 C C . THR A 1 176 ? 30.011 5.703 21.138 1.00 3.49 232 THR A C 1
ATOM 1255 O O . THR A 1 176 ? 29.443 6.311 22.028 1.00 3.90 232 THR A O 1
ATOM 1259 N N . GLU A 1 177 ? 30.360 6.328 19.986 1.00 3.88 233 GLU A N 1
ATOM 1260 C CA . GLU A 1 177 ? 30.239 7.756 19.815 1.00 5.13 233 GLU A CA 1
ATOM 1261 C C . GLU A 1 177 ? 28.785 8.147 19.702 1.00 5.85 233 GLU A C 1
ATOM 1262 O O . GLU A 1 177 ? 28.402 9.163 20.246 1.00 6.37 233 GLU A O 1
ATOM 1268 N N . ALA A 1 178 ? 27.933 7.298 19.101 1.00 6.29 234 ALA A N 1
ATOM 1269 C CA . ALA A 1 178 ? 26.510 7.587 18.962 1.00 5.72 234 ALA A CA 1
ATOM 1270 C C . ALA A 1 178 ? 25.834 7.370 20.304 1.00 5.41 234 ALA A C 1
ATOM 1271 O O . ALA A 1 178 ? 24.989 8.173 20.697 1.00 4.77 234 ALA A O 1
ATOM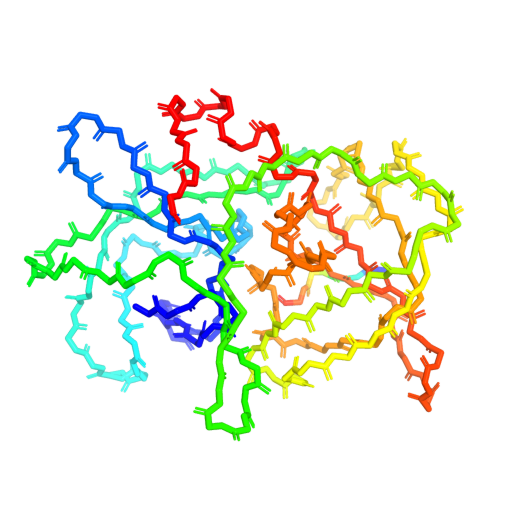 1273 N N . LEU A 1 179 ? 26.238 6.328 21.048 1.00 4.51 235 LEU A N 1
ATOM 1274 C CA . LEU A 1 179 ? 25.670 6.089 22.356 1.00 5.15 235 LEU A CA 1
ATOM 1275 C C . LEU A 1 179 ? 26.017 7.241 23.288 1.00 4.82 235 LEU A C 1
ATOM 1276 O O . LEU A 1 179 ? 25.135 7.728 24.021 1.00 4.65 235 LEU A O 1
ATOM 1281 N N . SER A 1 180 A 27.229 7.782 23.260 1.00 5.73 235 SER A N 1
ATOM 1282 C CA . SER A 1 180 A 27.517 8.914 24.121 1.00 7.00 235 SER A CA 1
ATOM 1283 C C . SER A 1 180 A 26.819 10.152 23.610 1.00 6.41 235 SER A C 1
ATOM 1284 O O . SER A 1 180 A 26.260 10.890 24.431 1.00 8.73 235 SER A O 1
ATOM 1289 N N . ALA A 1 181 ? 26.761 10.380 22.305 1.00 7.31 236 ALA A N 1
ATOM 1290 C CA . ALA A 1 181 ? 26.094 11.553 21.788 1.00 6.34 236 ALA A CA 1
ATOM 1291 C C . ALA A 1 181 ? 24.666 11.666 22.301 1.00 7.17 236 ALA A C 1
ATOM 1292 O O . ALA A 1 181 ? 24.222 12.767 22.604 1.00 8.38 236 ALA A O 1
ATOM 1294 N N . TYR A 1 182 ? 23.958 10.550 22.476 1.00 6.54 237 TYR A N 1
ATOM 1295 C CA . TYR A 1 182 ? 22.552 10.612 22.864 1.00 5.39 237 TYR A CA 1
ATOM 1296 C C . TYR A 1 182 ? 22.263 10.140 24.277 1.00 5.62 237 TYR A C 1
ATOM 1297 O O . TYR A 1 182 ? 21.094 10.137 24.687 1.00 5.35 237 TYR A O 1
ATOM 1306 N N . GLY A 1 183 ? 23.292 9.795 25.055 1.00 4.97 238 GLY A N 1
ATOM 1307 C CA . GLY A 1 183 ? 23.149 9.307 26.426 1.00 5.22 238 GLY A CA 1
ATOM 1308 C C . GLY A 1 183 ? 22.340 8.017 26.555 1.00 4.90 238 GLY A C 1
ATOM 1309 O O . GLY A 1 183 ? 21.563 7.840 27.500 1.00 3.83 238 GLY A O 1
ATOM 1310 N N . VAL A 1 184 ? 22.569 7.087 25.634 1.00 4.49 239 VAL A N 1
ATOM 1311 C CA . VAL A 1 184 ? 21.806 5.861 25.551 1.00 3.89 239 VAL A CA 1
ATOM 1312 C C . VAL A 1 184 ? 22.743 4.663 25.708 1.00 5.09 239 VAL A C 1
ATOM 1313 O O . VAL A 1 184 ? 23.951 4.787 25.444 1.00 7.44 239 VAL A O 1
ATOM 1320 N N . THR A 1 185 ? 22.221 3.532 26.131 1.00 4.59 240 THR A N 1
ATOM 1321 C CA . THR A 1 185 ? 22.954 2.285 26.253 1.00 6.20 240 THR A CA 1
ATOM 1322 C C . THR A 1 185 ? 22.263 1.169 25.466 1.00 5.52 240 THR A C 1
ATOM 1323 O O . THR A 1 185 ? 21.047 1.213 25.238 1.00 2.91 240 THR A O 1
ATOM 1327 N N . VAL A 1 186 ? 22.982 0.165 24.972 1.00 4.92 241 VAL A N 1
ATOM 1328 C CA . VAL A 1 186 ? 22.350 -1.029 24.434 1.00 4.79 241 VAL A CA 1
ATOM 1329 C C . VAL A 1 186 ? 21.757 -1.815 25.613 1.00 6.07 241 VAL A C 1
ATOM 1330 O O . VAL A 1 186 ? 22.059 -1.511 26.784 1.00 7.23 241 VAL A O 1
ATOM 1334 N N . TYR A 1 187 ? 20.892 -2.773 25.313 1.00 4.49 242 TYR A N 1
ATOM 1335 C CA . TYR A 1 187 ? 20.323 -3.655 26.305 1.00 4.31 242 TYR A CA 1
ATOM 1336 C C . TYR A 1 187 ? 20.093 -4.968 25.596 1.00 4.28 242 TYR A C 1
ATOM 1337 O O . TYR A 1 187 ? 20.152 -4.998 24.357 1.00 3.33 242 TYR A O 1
ATOM 1354 N N . ALA B 2 2 ? 34.481 5.238 -2.313 1.00 13.08 301 ALA B N 1
ATOM 1355 C CA . ALA B 2 2 ? 33.532 5.026 -1.207 1.00 12.23 301 ALA B CA 1
ATOM 1356 C C . ALA B 2 2 ? 32.226 5.797 -1.396 1.00 10.75 301 ALA B C 1
ATOM 1357 O O . ALA B 2 2 ? 32.221 6.964 -1.843 1.00 10.46 301 ALA B O 1
ATOM 1359 N N . ALA B 2 3 ? 31.121 5.135 -1.090 1.00 8.83 302 ALA B N 1
ATOM 1360 C CA . ALA B 2 3 ? 29.798 5.730 -1.210 1.00 8.85 302 ALA B CA 1
ATOM 1361 C C . ALA B 2 3 ? 28.951 5.322 -0.013 1.00 7.60 302 ALA B C 1
ATOM 1362 O O . ALA B 2 3 ? 29.125 4.208 0.483 1.00 7.71 302 ALA B O 1
ATOM 1364 N N . PRO B 2 4 ? 28.048 6.166 0.517 1.00 7.28 303 PRO B N 1
ATOM 1365 C CA . PRO B 2 4 ? 27.072 5.778 1.529 1.00 5.66 303 PRO B CA 1
ATOM 1366 C C . PRO B 2 4 ? 26.165 4.678 0.980 1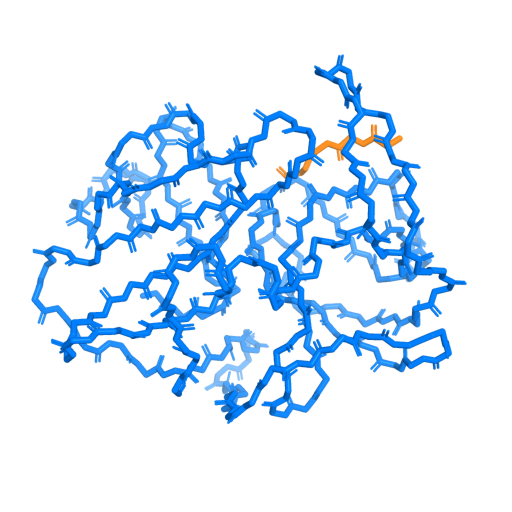.00 6.70 303 PRO B C 1
ATOM 1367 O O . PRO B 2 4 ? 25.775 4.725 -0.199 1.00 7.14 303 PRO B O 1
ATOM 1371 N N . GLU B 2 5 ? 25.749 3.726 1.802 1.00 4.68 304 GLU B N 1
ATOM 1372 C CA . GLU B 2 5 ? 24.903 2.653 1.348 1.00 5.70 304 GLU B CA 1
ATOM 1373 C C . GLU B 2 5 ? 23.538 2.673 2.040 1.00 4.68 304 GLU B C 1
ATOM 1374 O O . GLU B 2 5 ? 23.021 3.757 2.273 1.00 5.17 304 GLU B O 1
#

Sequence (191 aa):
VLGGGAIYGGGSRCSAAFNVTKGGARYFVTAGHCTNISANWSASSSGGGSVVGVREGTSFPTNDYGIVRYTDGSSPAGTVDLYNGSTQDISSAANAVVGQAIKKSGSTTKVTSGTVTAVNVTVNYGDGPVYNMVRTTACSAGGDSGGAHFAGSVALGIHSGSSGCSGTAGSAIHQPVTEALSAYGVTVYAAPE

Organism: Streptomyces griseus (NCBI:txid1911)

Secondary structure (DSSP, 8-state):
--BT-EEEETTEEEE--EEEEETTEEEEEE-HHHHTT-SEEESSTT--EEEEEEEEE-SBS-EEEEEE-SS----SEEE-SSS-EEE--EE----TT-EEEEEETTTEEEEEEEEEEEEEEEETTEEEEEEEEE-----TT-TTPEEEETTEEEEEEEEES--BTTB---EEEEHHHHHHHHT-EE-/-EE-

Foldseek 3Di:
DEFLAWKDFLNDIAGWAWWWDDPNFIKTKFWQVVLVRHQFIARDVVHDTQWGWDAGDPDQFTMTMTGGDPPDDDAGWHDQPPPDTFAADEEDADDFQDKKWWHHDPPGIAIWTWHDFFDWDQDVVGIHTGKIKTQAADDPSRGNHFIADHNYTFFTWDDFDHHDDGGTITMTGGVVVVCVVVVITGD/DDDD